Protein AF-A0A6F8YVZ9-F1 (afdb_monomer_lite)

pLDDT: mean 84.43, std 19.21, range [27.42, 98.81]

InterPro domains:
  IPR003610 Carbohydrate binding module family 5/12 [PF02839] (159-200)
  IPR003610 Carbohydrate binding module family 5/12 [SM00495] (157-203)
  IPR004302 Cellulose/chitin-binding protein, N-terminal [PF03067] (8-125)
  IPR014756 Immunoglobulin E-set [SSF81296] (1-128)
  IPR036573 Carbohydrate-binding module superfamily 5/12 [SSF51055] (160-202)
  IPR051024 GlcNAc and Chitin Interaction and Degradation [PTHR34823] (2-135)

Organism: NCBI:txid624315

Foldseek 3Di:
DLLVVPQDDQAQCVPPVQPLKEFPDDDAQSNPDPRRVVRRPVVRDDAAEDEQKDKDKDAHPDWAQFAWKWKDWRPDTQDIDGPVSHTDPRMDIDITGRRDAAWTWIWIWTHGDPDSMIHIHIHIHHYDDPDDDPPPDDDPDPPDDDPPPPDPQPPQEEADDAQAWDDAQRWHDDPNWIKGFHHTDHHHVQNGQVRRVVGIDTD

Structure (mmCIF, N/CA/C/O backbone):
data_AF-A0A6F8YVZ9-F1
#
_entry.id   AF-A0A6F8YVZ9-F1
#
loop_
_atom_site.group_PDB
_atom_site.id
_atom_site.type_symbol
_atom_site.label_atom_id
_atom_site.label_alt_id
_atom_site.label_comp_id
_atom_site.label_asym_id
_atom_site.label_entity_id
_atom_site.label_seq_id
_atom_site.pdbx_PDB_ins_code
_atom_site.Cartn_x
_atom_site.Cartn_y
_atom_site.Cartn_z
_atom_site.occupancy
_atom_site.B_iso_or_equiv
_atom_site.auth_seq_id
_atom_site.auth_comp_id
_atom_site.auth_asym_id
_atom_site.auth_atom_id
_atom_site.pdbx_PDB_model_num
ATOM 1 N N . MET A 1 1 ? -7.242 -5.885 -5.706 1.00 89.88 1 MET A N 1
ATOM 2 C CA . MET A 1 1 ? -7.835 -7.100 -6.322 1.00 89.88 1 MET A CA 1
ATOM 3 C C . MET A 1 1 ? -8.890 -7.763 -5.444 1.00 89.88 1 MET A C 1
ATOM 5 O O . MET A 1 1 ? -9.909 -8.177 -5.977 1.00 89.88 1 MET A O 1
ATOM 9 N N . CYS A 1 2 ? -8.681 -7.839 -4.127 1.00 92.75 2 CYS A N 1
ATOM 10 C CA . CYS A 1 2 ? -9.682 -8.353 -3.186 1.00 92.75 2 CYS A CA 1
ATOM 11 C C . CYS A 1 2 ? -11.021 -7.606 -3.266 1.00 92.75 2 CYS A C 1
ATOM 13 O O . CYS A 1 2 ? -12.055 -8.216 -3.499 1.00 92.75 2 CYS A O 1
ATOM 15 N N . ALA A 1 3 ? -10.989 -6.271 -3.190 1.00 92.00 3 ALA A N 1
ATOM 16 C CA . ALA A 1 3 ? -12.203 -5.451 -3.216 1.00 92.00 3 ALA A CA 1
ATOM 17 C C . ALA A 1 3 ? -12.997 -5.497 -4.530 1.00 92.00 3 ALA A C 1
ATOM 19 O O . ALA A 1 3 ? -14.178 -5.178 -4.553 1.00 92.00 3 ALA A O 1
ATOM 20 N N . THR A 1 4 ? -12.369 -5.914 -5.632 1.00 91.56 4 THR A N 1
ATOM 21 C CA . THR A 1 4 ? -13.041 -6.078 -6.930 1.00 91.56 4 THR A CA 1
ATOM 22 C C . THR A 1 4 ? -13.502 -7.518 -7.168 1.00 91.56 4 THR A C 1
ATOM 24 O O . THR A 1 4 ? -13.872 -7.852 -8.288 1.00 91.56 4 THR A O 1
ATOM 27 N N . GLY A 1 5 ? -13.381 -8.405 -6.174 1.00 89.75 5 GLY A N 1
ATOM 28 C CA . GLY A 1 5 ? -13.739 -9.822 -6.289 1.00 89.75 5 GLY A CA 1
ATOM 29 C C . GLY A 1 5 ? -12.815 -10.662 -7.179 1.00 89.75 5 GLY A C 1
ATOM 30 O O . GLY A 1 5 ? -13.073 -11.844 -7.374 1.00 89.75 5 GLY A O 1
ATOM 31 N N . ARG A 1 6 ? -11.715 -10.097 -7.703 1.00 91.38 6 ARG A N 1
ATOM 32 C CA . ARG A 1 6 ? -10.773 -10.835 -8.573 1.00 91.38 6 ARG A CA 1
ATOM 33 C C . ARG A 1 6 ? -9.969 -11.882 -7.797 1.00 91.38 6 ARG A C 1
ATOM 35 O O . ARG A 1 6 ? -9.539 -12.874 -8.372 1.00 91.38 6 ARG A O 1
ATOM 42 N N . VAL A 1 7 ? -9.758 -11.646 -6.504 1.00 92.31 7 VAL A N 1
ATOM 43 C CA . VAL A 1 7 ? -9.197 -12.621 -5.564 1.00 92.31 7 VAL A CA 1
ATOM 44 C C . VAL A 1 7 ? -10.205 -12.776 -4.435 1.00 92.31 7 VAL A C 1
ATOM 46 O O . VAL A 1 7 ? -10.548 -11.795 -3.779 1.00 92.31 7 VAL A O 1
ATOM 49 N N . ALA A 1 8 ? -10.703 -13.995 -4.241 1.00 91.50 8 ALA A N 1
ATOM 50 C CA . ALA A 1 8 ? -11.688 -14.303 -3.210 1.00 91.50 8 ALA A CA 1
ATOM 51 C C . ALA A 1 8 ? -11.028 -14.518 -1.841 1.00 91.50 8 ALA A C 1
ATOM 53 O O . ALA A 1 8 ? -9.806 -14.662 -1.745 1.00 91.50 8 ALA A O 1
ATOM 54 N N . ASN A 1 9 ? -11.850 -14.612 -0.789 1.00 90.12 9 ASN A N 1
ATOM 55 C CA . ASN A 1 9 ? -11.450 -15.009 0.567 1.00 90.12 9 ASN A CA 1
ATOM 56 C C . ASN A 1 9 ? -10.291 -14.169 1.139 1.00 90.12 9 ASN A C 1
ATOM 58 O O . ASN A 1 9 ? -9.388 -14.711 1.776 1.00 90.12 9 ASN A O 1
ATOM 62 N N . CYS A 1 10 ? -10.286 -12.859 0.881 1.00 88.19 10 CYS A N 1
ATOM 63 C CA . CYS A 1 10 ? -9.253 -11.954 1.395 1.00 88.19 10 CYS A CA 1
ATOM 64 C C . CYS A 1 10 ? -9.532 -11.455 2.820 1.00 88.19 10 CYS A C 1
ATOM 66 O O . CYS A 1 10 ? -8.741 -10.717 3.397 1.00 88.19 10 CYS A O 1
ATOM 68 N N . GLY A 1 11 ? -10.674 -11.816 3.389 1.00 90.25 11 GLY A N 1
ATOM 69 C CA . GLY A 1 11 ? -11.103 -11.307 4.677 1.00 90.25 11 GL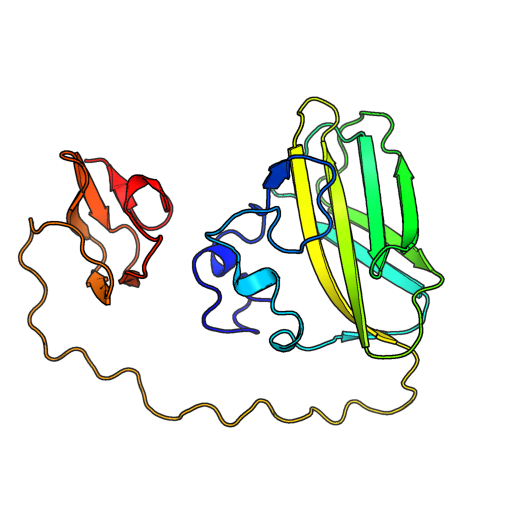Y A CA 1
ATOM 70 C C . GLY A 1 11 ? -11.384 -9.795 4.654 1.00 90.25 11 GLY A C 1
ATOM 71 O O . GLY A 1 11 ? -11.881 -9.305 3.640 1.00 90.25 11 GLY A O 1
ATOM 72 N N . PRO A 1 12 ? -11.102 -9.038 5.731 1.00 85.56 12 PRO A N 1
ATOM 73 C CA . PRO A 1 12 ? -11.605 -7.671 5.891 1.00 85.56 12 PRO A CA 1
ATOM 74 C C . PRO A 1 12 ? -11.082 -6.699 4.823 1.00 85.56 12 PRO A C 1
ATOM 76 O O . PRO A 1 12 ? -11.811 -5.804 4.402 1.00 85.56 12 PRO A O 1
ATOM 79 N N . ILE A 1 13 ? -9.882 -6.931 4.273 1.00 93.44 13 ILE A N 1
ATOM 80 C CA . ILE A 1 13 ? -9.291 -6.045 3.257 1.00 93.44 13 ILE A CA 1
ATOM 81 C C . ILE A 1 13 ? -10.099 -5.957 1.953 1.00 93.44 13 ILE A C 1
ATOM 83 O O . ILE A 1 13 ? -9.914 -5.038 1.155 1.00 93.44 13 ILE A O 1
ATOM 87 N N . GLN A 1 14 ? -11.013 -6.898 1.699 1.00 93.69 14 GLN A N 1
ATOM 88 C CA . GLN A 1 14 ? -11.903 -6.798 0.542 1.00 93.69 14 GLN A CA 1
ATOM 89 C C . GLN A 1 14 ? -12.924 -5.658 0.671 1.00 93.69 14 GLN A C 1
ATOM 91 O O . GLN A 1 14 ? -13.437 -5.196 -0.341 1.00 93.69 14 GLN A O 1
ATOM 96 N N . TYR A 1 15 ? -13.199 -5.176 1.883 1.00 90.31 15 TYR A N 1
ATOM 97 C CA . TYR A 1 15 ? -14.165 -4.100 2.120 1.00 90.31 15 TYR A CA 1
ATOM 98 C C . TYR A 1 15 ? -13.504 -2.732 2.284 1.00 90.31 15 TYR A C 1
ATOM 100 O O . TYR A 1 15 ? -14.124 -1.709 2.007 1.00 90.31 15 TYR A O 1
ATOM 108 N N . GLU A 1 16 ? -12.242 -2.711 2.706 1.00 91.88 16 GLU A N 1
ATOM 109 C CA . GLU A 1 16 ? -11.517 -1.486 3.035 1.00 91.88 16 GLU A CA 1
ATOM 110 C C . GLU A 1 16 ? -10.095 -1.467 2.453 1.00 91.88 16 GLU A C 1
ATOM 112 O O . GLU A 1 16 ? -9.110 -1.326 3.177 1.00 91.88 16 GLU A O 1
ATOM 117 N N . PRO A 1 17 ? -9.945 -1.593 1.120 1.00 95.12 17 PRO A N 1
ATOM 118 C CA . PRO A 1 17 ? -8.631 -1.651 0.478 1.00 95.12 17 PRO A CA 1
ATOM 119 C C . PRO A 1 17 ? -7.750 -0.420 0.754 1.00 95.12 17 PRO A C 1
ATOM 121 O O . PRO A 1 17 ? -6.537 -0.494 0.578 1.00 95.12 17 PRO A O 1
ATOM 124 N N . GLN A 1 18 ? -8.344 0.700 1.173 1.00 93.94 18 GLN A N 1
ATOM 125 C CA . GLN A 1 18 ? -7.651 1.928 1.560 1.00 93.94 18 GLN A CA 1
ATOM 126 C C . GLN A 1 18 ? -6.976 1.879 2.944 1.00 93.94 18 GLN A C 1
ATOM 128 O O . GLN A 1 18 ? -6.229 2.797 3.261 1.00 93.94 18 GLN A O 1
ATOM 133 N N . SER A 1 19 ? -7.232 0.860 3.770 1.00 95.88 19 SER A N 1
ATOM 134 C CA . SER A 1 19 ? -6.908 0.878 5.209 1.00 95.88 19 SER A CA 1
ATOM 135 C C . SER A 1 19 ? -5.614 0.149 5.595 1.00 95.88 19 SER A C 1
ATOM 137 O O . SER A 1 19 ? -5.411 -0.144 6.771 1.00 95.88 19 SER A O 1
ATOM 139 N N . VAL A 1 20 ? -4.731 -0.187 4.649 1.00 97.81 20 VAL A N 1
ATOM 140 C CA . VAL A 1 20 ? -3.469 -0.902 4.945 1.00 97.81 20 VAL A CA 1
ATOM 141 C C . VAL A 1 20 ? -2.420 0.061 5.517 1.00 97.81 20 VAL A C 1
ATOM 143 O O . VAL A 1 20 ? -1.405 0.354 4.885 1.00 97.81 20 VAL A O 1
ATOM 146 N N . GLU A 1 21 ? -2.700 0.590 6.705 1.00 97.88 21 GLU A N 1
ATOM 147 C CA . GLU A 1 21 ? -1.897 1.585 7.413 1.00 97.88 21 GLU A CA 1
ATOM 148 C C . GLU A 1 21 ? -1.111 0.942 8.563 1.00 97.88 21 GLU A C 1
ATOM 150 O O . GLU A 1 21 ? -1.671 0.264 9.421 1.00 97.88 21 GLU A O 1
ATOM 155 N N . GLY A 1 22 ? 0.198 1.176 8.622 1.00 95.81 22 GLY A N 1
ATOM 156 C CA . GLY A 1 22 ? 1.048 0.657 9.694 1.00 95.81 22 GLY A CA 1
ATOM 157 C C . GLY A 1 22 ? 2.237 1.568 9.984 1.00 95.81 22 GLY A C 1
ATOM 158 O O . GLY A 1 22 ? 2.469 2.528 9.244 1.00 95.81 22 GLY A O 1
ATOM 159 N N . PRO A 1 23 ? 3.020 1.291 11.043 1.00 96.56 23 PRO A N 1
ATOM 160 C CA . PRO A 1 23 ? 4.227 2.058 11.339 1.00 96.56 23 PRO A CA 1
ATOM 161 C C . PRO A 1 23 ? 5.163 2.116 10.131 1.00 96.56 23 PRO A C 1
ATOM 163 O O . PRO A 1 23 ? 5.292 1.120 9.411 1.00 96.56 23 PRO A O 1
ATOM 166 N N . LYS A 1 24 ? 5.816 3.261 9.910 1.00 97.75 24 LYS A N 1
ATOM 167 C CA . LYS A 1 24 ? 6.841 3.449 8.868 1.00 97.75 24 LYS A CA 1
ATOM 168 C C . LYS A 1 24 ? 7.989 2.444 8.995 1.00 97.75 24 LYS A C 1
ATOM 170 O O . LYS A 1 24 ? 8.302 1.958 10.077 1.00 97.75 24 LYS A O 1
ATOM 175 N N . GLY A 1 25 ? 8.666 2.199 7.874 1.00 93.00 25 GLY A N 1
ATOM 176 C CA . GLY A 1 25 ? 9.878 1.373 7.820 1.00 93.00 25 GLY A CA 1
ATOM 177 C C . GLY A 1 25 ? 9.628 -0.109 7.549 1.00 93.00 25 GLY A C 1
ATOM 178 O O . GLY A 1 25 ? 10.585 -0.870 7.425 1.00 93.00 25 GLY A O 1
ATOM 179 N N . GLN A 1 26 ? 8.374 -0.532 7.391 1.00 95.50 26 GLN A N 1
ATOM 180 C CA . GLN A 1 26 ? 8.080 -1.917 7.039 1.00 95.50 26 GLN A CA 1
ATOM 181 C C . GLN A 1 26 ? 8.395 -2.217 5.567 1.00 95.50 26 GLN A C 1
ATOM 183 O O . GLN A 1 26 ? 8.496 -1.327 4.716 1.00 95.50 26 GLN A O 1
ATOM 188 N N . ARG A 1 27 ? 8.580 -3.507 5.276 1.00 96.00 27 ARG A N 1
ATOM 189 C CA . ARG A 1 27 ? 8.825 -4.058 3.931 1.00 96.00 27 ARG A CA 1
ATOM 190 C C . ARG A 1 27 ? 7.925 -5.266 3.642 1.00 96.00 27 ARG A C 1
ATOM 192 O O . ARG A 1 27 ? 8.305 -6.167 2.905 1.00 96.00 27 ARG A O 1
ATOM 199 N N . ASN A 1 28 ? 6.743 -5.290 4.257 1.00 95.88 28 ASN A N 1
ATOM 200 C CA . ASN A 1 28 ? 5.707 -6.303 4.065 1.00 95.88 28 ASN A CA 1
ATOM 201 C C . ASN A 1 28 ? 4.460 -5.676 3.411 1.00 95.88 28 ASN A C 1
ATOM 203 O O . ASN A 1 28 ? 4.302 -4.456 3.390 1.00 95.88 28 ASN A O 1
ATOM 207 N N . CYS A 1 29 ? 3.588 -6.513 2.851 1.00 97.88 29 CYS A N 1
ATOM 208 C CA . CYS A 1 29 ? 2.405 -6.072 2.112 1.00 97.88 29 CYS A CA 1
ATOM 209 C C . CYS A 1 29 ? 1.212 -5.759 3.021 1.00 97.88 29 CYS A C 1
ATOM 211 O O . CYS A 1 29 ? 0.298 -5.053 2.609 1.00 97.88 29 CYS A O 1
ATOM 213 N N . ASN A 1 30 ? 1.199 -6.300 4.241 1.00 97.50 30 ASN A N 1
ATOM 214 C CA . ASN A 1 30 ? 0.105 -6.134 5.195 1.00 97.50 30 ASN A CA 1
ATOM 215 C C . ASN A 1 30 ? 0.312 -4.998 6.205 1.00 97.50 30 ASN A C 1
ATOM 217 O O . ASN A 1 30 ? -0.489 -4.883 7.127 1.00 97.50 30 ASN A O 1
ATOM 221 N N . ALA A 1 31 ? 1.388 -4.216 6.095 1.00 97.38 31 ALA A N 1
ATOM 222 C CA . ALA A 1 31 ? 1.741 -3.172 7.059 1.00 97.38 31 ALA A CA 1
ATOM 223 C C . ALA A 1 31 ? 1.857 -3.667 8.517 1.00 97.38 31 ALA A C 1
ATOM 225 O O . ALA A 1 31 ? 1.634 -2.905 9.459 1.00 97.38 31 ALA A O 1
ATOM 226 N N . GLY A 1 32 ? 2.171 -4.950 8.729 1.00 92.94 32 GLY A N 1
ATOM 227 C CA . GLY A 1 32 ? 2.234 -5.549 10.068 1.00 92.94 32 GLY A CA 1
ATOM 228 C C . GLY A 1 32 ? 0.866 -5.784 10.720 1.00 92.94 32 GLY A C 1
ATOM 229 O O . GLY A 1 32 ? 0.799 -6.194 11.876 1.00 92.94 32 GLY A O 1
ATOM 230 N N . LEU A 1 33 ? -0.227 -5.572 9.984 1.00 90.88 33 LEU A N 1
ATOM 231 C CA . LEU A 1 33 ? -1.589 -5.785 10.453 1.00 90.88 33 LEU A CA 1
ATOM 232 C C . LEU A 1 33 ? -1.985 -7.256 10.291 1.00 90.88 33 LEU A C 1
ATOM 234 O O . LEU A 1 33 ? -2.087 -7.776 9.173 1.00 90.88 33 LEU A O 1
ATOM 238 N N . ALA A 1 34 ? -2.216 -7.943 11.410 1.00 90.06 34 ALA A N 1
ATOM 239 C CA . ALA A 1 34 ? -2.585 -9.359 11.418 1.00 90.06 34 ALA A CA 1
ATOM 240 C C . ALA A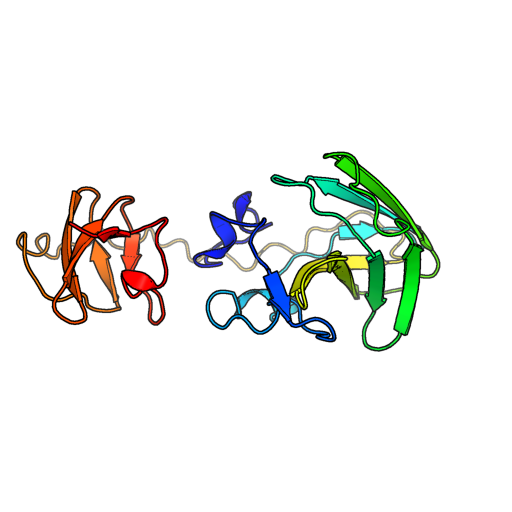 1 34 ? -3.902 -9.618 10.665 1.00 90.06 34 ALA A C 1
ATOM 242 O O . ALA A 1 34 ? -4.012 -10.598 9.928 1.00 90.06 34 ALA A O 1
ATOM 243 N N . GLN A 1 35 ? -4.863 -8.694 10.755 1.00 86.38 35 GLN A N 1
ATOM 244 C CA . GLN A 1 35 ? -6.143 -8.779 10.048 1.00 86.38 35 GLN A CA 1
ATOM 245 C C . GLN A 1 35 ? -6.004 -8.738 8.515 1.00 86.38 35 GLN A C 1
ATOM 247 O O . GLN A 1 35 ? -6.913 -9.169 7.806 1.00 86.38 35 GLN A O 1
ATOM 252 N N . PHE A 1 36 ? -4.866 -8.267 7.992 1.00 95.50 36 PHE A N 1
ATOM 253 C CA . PHE A 1 36 ? -4.565 -8.218 6.558 1.00 95.50 36 PHE A CA 1
ATOM 254 C C . PHE A 1 36 ? -3.427 -9.166 6.156 1.00 95.50 36 PHE A C 1
ATOM 256 O O . PHE A 1 36 ? -2.863 -9.021 5.072 1.00 95.50 36 PHE A O 1
ATOM 263 N N . ALA A 1 37 ? -3.091 -10.160 6.988 1.00 94.25 37 ALA A N 1
ATOM 264 C CA . ALA A 1 37 ? -1.967 -11.076 6.755 1.00 94.25 37 ALA A CA 1
ATOM 265 C C . ALA A 1 37 ? -1.999 -11.776 5.382 1.00 94.25 37 ALA A C 1
ATOM 267 O O . ALA A 1 37 ? -0.942 -12.053 4.818 1.00 94.25 37 ALA A O 1
ATOM 268 N N . VAL A 1 38 ? -3.190 -11.994 4.807 1.00 94.81 38 VAL A N 1
ATOM 269 C CA . VAL A 1 38 ? -3.362 -12.564 3.457 1.00 94.81 38 VAL A CA 1
ATOM 270 C C . VAL A 1 38 ? -2.613 -11.782 2.371 1.00 94.81 38 VAL A C 1
ATOM 272 O O . VAL A 1 38 ? -2.231 -12.365 1.364 1.00 94.81 38 VAL A O 1
ATOM 275 N N . LEU A 1 39 ? -2.376 -10.479 2.564 1.00 96.69 39 LEU A N 1
ATOM 276 C CA . LEU A 1 39 ? -1.664 -9.642 1.595 1.00 96.69 39 LEU A CA 1
ATOM 277 C C . LEU A 1 39 ? -0.188 -10.029 1.442 1.00 96.69 39 LEU A C 1
ATOM 279 O O . LEU A 1 39 ? 0.411 -9.694 0.426 1.00 96.69 39 LEU A O 1
ATOM 283 N N . ASN A 1 40 ? 0.401 -10.729 2.417 1.00 95.81 40 ASN A N 1
ATOM 284 C CA . ASN A 1 40 ? 1.790 -11.191 2.336 1.00 95.81 40 ASN A CA 1
ATOM 285 C C . ASN A 1 40 ? 1.959 -12.457 1.479 1.00 95.81 40 ASN A C 1
ATOM 287 O O . ASN A 1 40 ? 3.085 -12.804 1.130 1.00 95.81 40 ASN A O 1
ATOM 291 N N . ASP A 1 41 ? 0.870 -13.144 1.127 1.00 92.62 41 ASP A N 1
ATOM 292 C CA . ASP A 1 41 ? 0.901 -14.314 0.248 1.00 92.62 41 ASP A CA 1
ATOM 293 C C . ASP A 1 41 ? 0.847 -13.880 -1.225 1.00 92.62 41 ASP A C 1
ATOM 295 O O . ASP A 1 41 ? -0.192 -13.960 -1.883 1.00 92.62 41 ASP A O 1
ATOM 299 N N . SER A 1 42 ? 1.972 -13.394 -1.760 1.00 87.62 42 SER A N 1
ATOM 300 C CA . SER A 1 42 ? 2.048 -12.922 -3.153 1.00 87.62 42 SER A CA 1
ATOM 301 C C . SER A 1 42 ? 1.731 -14.020 -4.176 1.00 87.62 42 SER A C 1
ATOM 303 O O . SER A 1 42 ? 1.268 -13.734 -5.281 1.00 87.62 42 SER A O 1
ATOM 305 N N . ALA A 1 43 ? 1.906 -15.304 -3.837 1.00 88.25 43 ALA A N 1
ATOM 306 C CA . ALA A 1 43 ? 1.577 -16.415 -4.731 1.00 88.25 43 ALA A CA 1
ATOM 307 C C . ALA A 1 43 ? 0.077 -16.496 -5.053 1.00 88.25 43 ALA A C 1
ATOM 309 O O . ALA A 1 43 ? -0.288 -16.934 -6.145 1.00 88.25 43 ALA A O 1
ATOM 310 N N . ARG A 1 44 ? -0.774 -15.998 -4.155 1.00 90.94 44 ARG A N 1
ATOM 311 C CA . ARG A 1 44 ? -2.229 -15.950 -4.322 1.00 90.94 44 ARG A CA 1
ATOM 312 C C . ARG A 1 44 ? -2.710 -14.918 -5.342 1.00 90.94 44 ARG A C 1
ATOM 314 O O . ARG A 1 44 ? -3.821 -15.038 -5.862 1.00 90.94 44 ARG A O 1
ATOM 321 N N . PHE A 1 45 ? -1.918 -13.884 -5.607 1.00 93.75 45 PHE A N 1
ATOM 322 C CA . PHE A 1 45 ? -2.344 -12.758 -6.428 1.00 93.75 45 PHE A CA 1
ATOM 323 C C . PHE A 1 45 ? -1.874 -12.922 -7.882 1.00 93.75 45 PHE A C 1
ATOM 325 O O . PHE A 1 45 ? -0.692 -13.189 -8.138 1.00 93.75 45 PHE A O 1
ATOM 332 N N . PRO A 1 46 ? -2.776 -12.765 -8.870 1.00 93.31 46 PRO A N 1
ATOM 333 C CA . PRO A 1 46 ? -2.394 -12.850 -10.269 1.00 93.31 46 PRO A CA 1
ATOM 334 C C . PRO A 1 46 ? -1.498 -11.667 -10.645 1.00 93.31 46 PRO A C 1
ATOM 336 O O . PRO A 1 46 ? -1.827 -10.513 -10.373 1.00 93.31 46 PRO A O 1
ATOM 339 N N . ALA A 1 47 ? -0.389 -11.962 -11.318 1.00 94.69 47 ALA A N 1
ATOM 340 C CA . ALA A 1 47 ? 0.521 -10.938 -11.807 1.00 94.69 47 ALA A CA 1
ATOM 341 C C . ALA A 1 47 ? -0.051 -10.231 -13.047 1.00 94.69 47 ALA A C 1
ATOM 343 O O . ALA A 1 47 ? -0.684 -10.854 -13.902 1.00 94.69 47 ALA A O 1
ATOM 344 N N . THR A 1 48 ? 0.185 -8.926 -13.155 1.00 94.25 48 THR A N 1
ATOM 345 C CA . THR A 1 48 ? -0.179 -8.129 -14.336 1.00 94.25 48 THR A CA 1
ATOM 346 C C . THR A 1 48 ? 1.016 -8.031 -15.280 1.00 94.25 48 THR A C 1
ATOM 348 O O . THR A 1 48 ? 2.100 -7.639 -14.856 1.00 94.25 48 THR A O 1
ATOM 351 N N . SER A 1 49 ? 0.846 -8.380 -16.556 1.00 95.06 49 SER A N 1
ATOM 352 C CA . SER A 1 49 ? 1.927 -8.267 -17.544 1.00 95.06 49 SER A CA 1
ATOM 353 C C . SER A 1 49 ? 2.332 -6.812 -17.770 1.00 95.06 49 SER A C 1
ATOM 355 O O . SER A 1 49 ? 1.471 -5.946 -17.936 1.00 95.06 49 SER A O 1
ATOM 357 N N . SER A 1 50 ? 3.636 -6.541 -17.805 1.00 94.19 50 SER A N 1
ATOM 358 C CA . SER A 1 50 ? 4.158 -5.189 -18.013 1.00 94.19 50 SER A CA 1
ATOM 359 C C . SER A 1 50 ? 5.547 -5.161 -18.662 1.00 94.19 50 SER A C 1
ATOM 361 O O . SER A 1 50 ? 6.252 -6.168 -18.759 1.00 94.19 50 SER A O 1
ATOM 363 N N . GLY A 1 51 ? 5.960 -3.964 -19.086 1.00 92.75 51 GLY A N 1
ATOM 364 C CA . GLY A 1 51 ? 7.364 -3.651 -19.349 1.00 92.75 51 GLY A CA 1
ATOM 365 C C . GLY A 1 51 ? 8.137 -3.358 -18.058 1.00 92.75 51 GLY A C 1
ATOM 366 O O . GLY A 1 51 ? 7.586 -3.427 -16.957 1.00 92.75 51 GLY A O 1
ATOM 367 N N . SER A 1 52 ? 9.416 -3.001 -18.200 1.00 94.69 52 SER A N 1
ATOM 368 C CA . SER A 1 52 ? 10.285 -2.578 -17.086 1.00 94.69 52 SER A CA 1
ATOM 369 C C . SER A 1 52 ? 9.992 -1.158 -16.579 1.00 94.69 52 SER A C 1
ATOM 371 O O . SER A 1 52 ? 10.551 -0.744 -15.562 1.00 94.69 52 SER A O 1
ATOM 373 N N . THR A 1 53 ? 9.110 -0.431 -17.269 1.00 97.19 53 THR A N 1
ATOM 374 C CA . THR A 1 53 ? 8.567 0.869 -16.872 1.00 97.19 53 THR A CA 1
ATOM 375 C C . THR A 1 53 ? 7.055 0.765 -16.726 1.00 97.19 53 THR A C 1
ATOM 377 O O . THR A 1 53 ? 6.373 0.302 -17.642 1.00 97.19 53 THR A O 1
ATOM 380 N N . VAL A 1 54 ? 6.533 1.187 -15.574 1.00 97.56 54 VAL A N 1
ATOM 381 C CA . VAL A 1 54 ? 5.112 1.092 -15.216 1.00 97.56 54 VAL A CA 1
ATOM 382 C C . VAL A 1 54 ? 4.646 2.392 -14.573 1.00 97.56 54 VAL A C 1
ATOM 384 O O . VAL A 1 54 ? 5.338 2.963 -13.729 1.00 97.56 54 VAL A O 1
ATOM 387 N N . THR A 1 55 ? 3.451 2.844 -14.948 1.00 98.06 55 THR A N 1
ATOM 388 C CA . THR A 1 55 ? 2.751 3.937 -14.267 1.00 98.06 55 THR A CA 1
ATOM 389 C C . THR A 1 55 ? 1.831 3.369 -13.191 1.00 98.06 55 THR A C 1
ATOM 391 O O . THR A 1 55 ? 0.866 2.666 -13.488 1.00 98.06 55 THR A O 1
ATOM 394 N N . PHE A 1 56 ? 2.123 3.694 -11.935 1.00 98.06 56 PHE A N 1
ATOM 395 C CA . PHE A 1 56 ? 1.306 3.355 -10.775 1.00 98.06 56 PHE A CA 1
ATOM 396 C C . PHE A 1 56 ? 0.313 4.480 -10.506 1.00 98.06 56 PHE A C 1
ATOM 398 O O . PHE A 1 56 ? 0.717 5.633 -10.364 1.00 98.06 56 PHE A O 1
ATOM 405 N N . ASN A 1 57 ? -0.974 4.141 -10.426 1.00 96.75 57 ASN A N 1
ATOM 406 C CA . ASN A 1 57 ? -2.056 5.093 -10.192 1.00 96.75 57 ASN A CA 1
ATOM 407 C C . ASN A 1 57 ? -2.627 4.899 -8.788 1.00 96.75 57 ASN A C 1
ATOM 409 O O . ASN A 1 57 ? -3.121 3.819 -8.460 1.00 96.75 57 ASN A O 1
ATOM 413 N N . TRP A 1 58 ? -2.591 5.958 -7.988 1.00 96.81 58 TRP A N 1
ATOM 414 C CA . TRP A 1 58 ? -3.188 6.002 -6.660 1.00 96.81 58 TRP A CA 1
ATOM 415 C C . TRP A 1 58 ? -4.565 6.653 -6.709 1.00 96.81 58 TRP A C 1
ATOM 417 O O . TRP A 1 58 ? -4.771 7.659 -7.391 1.00 96.81 58 TRP A O 1
ATOM 427 N N . ARG A 1 59 ? -5.493 6.101 -5.924 1.00 94.81 59 ARG A N 1
ATOM 428 C CA . ARG A 1 59 ? -6.781 6.717 -5.601 1.00 94.81 59 ARG A CA 1
ATOM 429 C C . ARG A 1 59 ? -6.911 6.778 -4.088 1.00 94.81 59 ARG A C 1
ATOM 431 O O . ARG A 1 59 ? -7.005 5.741 -3.438 1.00 94.81 59 ARG A O 1
ATOM 438 N N . LEU A 1 60 ? -6.913 7.988 -3.554 1.00 92.50 60 LEU A N 1
ATOM 439 C CA . LEU A 1 60 ? -6.995 8.253 -2.126 1.00 92.50 60 LEU A CA 1
ATOM 440 C C . LEU A 1 60 ? -8.459 8.487 -1.743 1.00 92.50 60 LEU A C 1
ATOM 442 O O . LEU A 1 60 ? -9.210 9.111 -2.491 1.00 92.50 60 LEU A O 1
ATOM 446 N N . THR A 1 61 ? -8.877 7.980 -0.587 1.00 89.00 61 THR A N 1
ATOM 447 C CA . THR A 1 61 ? -10.188 8.294 0.014 1.00 89.00 61 THR A CA 1
ATOM 448 C C . THR A 1 61 ? -10.096 9.463 0.991 1.00 89.00 61 THR A C 1
ATOM 450 O O . THR A 1 61 ? -11.084 10.157 1.207 1.00 89.00 61 THR A O 1
ATOM 453 N N . VAL A 1 62 ? -8.899 9.696 1.532 1.00 85.75 62 VAL A N 1
ATOM 454 C CA . VAL A 1 62 ? -8.495 10.855 2.332 1.00 85.75 62 VAL A CA 1
ATOM 455 C C . VAL A 1 62 ? -7.065 11.197 1.916 1.00 85.75 62 VAL A C 1
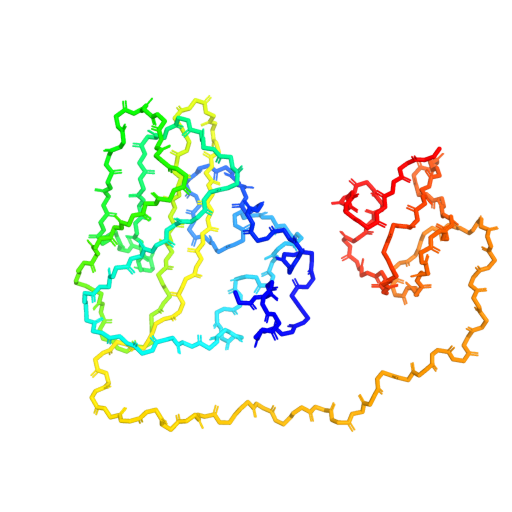ATOM 457 O O . VAL A 1 62 ? -6.246 10.296 1.763 1.00 85.75 62 VAL A O 1
ATOM 460 N N . ASN A 1 63 ? -6.754 12.472 1.692 1.00 86.62 63 ASN A N 1
ATOM 461 C CA . ASN A 1 63 ? -5.420 12.923 1.302 1.00 86.62 63 ASN A CA 1
ATOM 462 C C . ASN A 1 63 ? -4.682 13.544 2.499 1.00 86.62 63 ASN A C 1
ATOM 464 O O . ASN A 1 63 ? -4.974 14.654 2.932 1.00 86.62 63 ASN A O 1
ATOM 468 N N . HIS A 1 64 ? -3.691 12.837 3.032 1.00 92.50 64 HIS A N 1
ATOM 469 C CA . HIS A 1 64 ? -2.848 13.324 4.127 1.00 92.50 64 HIS A CA 1
ATOM 470 C C . HIS A 1 64 ? -1.626 14.089 3.607 1.00 92.50 64 HIS A C 1
ATOM 472 O O . HIS A 1 64 ? -1.148 13.833 2.496 1.00 92.50 64 HIS A O 1
ATOM 478 N N . ARG A 1 65 ? -1.071 15.005 4.414 1.00 96.62 65 ARG A N 1
ATOM 479 C CA . ARG A 1 65 ? 0.244 15.593 4.114 1.00 96.62 65 ARG A CA 1
ATOM 480 C C . ARG A 1 65 ? 1.248 14.462 3.965 1.00 96.62 65 ARG A C 1
ATOM 482 O O . ARG A 1 65 ? 1.288 13.554 4.787 1.00 96.62 65 ARG A O 1
ATOM 489 N N . THR A 1 66 ? 2.032 14.491 2.901 1.00 98.62 66 THR A N 1
ATOM 490 C CA . THR A 1 66 ? 2.850 13.344 2.502 1.00 98.62 66 THR A CA 1
ATOM 491 C C . THR A 1 66 ? 4.316 13.728 2.487 1.00 98.62 66 THR A C 1
ATOM 493 O O . THR A 1 66 ? 4.658 14.793 1.977 1.00 98.62 66 THR A O 1
ATOM 496 N N . SER A 1 67 ? 5.188 12.886 3.040 1.00 98.00 67 SER A N 1
ATOM 497 C CA . SER A 1 67 ? 6.630 13.086 2.906 1.00 98.00 67 SER A CA 1
ATOM 498 C C . SER A 1 67 ? 7.107 12.500 1.582 1.00 98.00 67 SER A C 1
ATOM 500 O O . SER A 1 67 ? 7.483 13.239 0.674 1.00 98.00 67 SER A O 1
ATOM 502 N N . THR A 1 68 ? 7.032 11.178 1.438 1.00 98.56 68 THR A N 1
ATOM 503 C CA . THR A 1 68 ? 7.513 10.462 0.255 1.00 98.56 68 THR A CA 1
ATOM 504 C C . THR A 1 68 ? 6.571 9.353 -0.191 1.00 98.56 68 THR A C 1
ATOM 506 O O . THR A 1 68 ? 5.843 8.760 0.606 1.00 98.56 68 THR A O 1
ATOM 509 N N . TRP A 1 69 ? 6.649 9.039 -1.480 1.00 98.81 69 TRP A N 1
ATOM 510 C CA . TRP A 1 69 ? 6.120 7.817 -2.073 1.00 98.81 69 TRP A CA 1
ATOM 511 C C . TRP A 1 69 ? 7.291 6.966 -2.534 1.00 98.81 69 TRP A C 1
ATOM 513 O O . TRP A 1 69 ? 8.082 7.425 -3.356 1.00 98.81 69 TRP A O 1
ATOM 523 N N . GLU A 1 70 ? 7.411 5.745 -2.035 1.00 98.81 70 GLU A N 1
ATOM 524 C CA . GLU A 1 70 ? 8.517 4.853 -2.377 1.00 98.81 70 GLU A CA 1
ATOM 525 C C . GLU A 1 70 ? 8.024 3.599 -3.086 1.00 98.81 70 GLU A C 1
ATOM 527 O O . GLU A 1 70 ? 6.967 3.065 -2.759 1.00 98.81 70 GLU A O 1
ATOM 532 N N . TYR A 1 71 ? 8.821 3.104 -4.029 1.00 98.81 71 TYR A N 1
ATOM 533 C CA . TYR A 1 71 ? 8.549 1.877 -4.770 1.00 98.81 71 TYR A CA 1
ATOM 534 C C . TYR A 1 71 ? 9.731 0.929 -4.641 1.00 98.81 71 TYR A C 1
ATOM 536 O O . TYR A 1 71 ? 10.852 1.274 -5.020 1.00 98.81 71 TYR A O 1
ATOM 544 N N . TRP A 1 72 ? 9.474 -0.268 -4.127 1.00 98.62 72 TRP A N 1
ATOM 545 C CA . TRP A 1 72 ? 10.486 -1.266 -3.801 1.00 98.62 72 TRP A CA 1
ATOM 546 C C . TRP A 1 72 ? 10.231 -2.580 -4.529 1.00 98.62 72 TRP A C 1
ATOM 548 O O . TRP A 1 72 ? 9.086 -2.970 -4.738 1.00 98.62 72 TRP A O 1
ATOM 558 N N . VAL A 1 73 ? 11.307 -3.296 -4.849 1.00 96.75 73 VAL A N 1
ATOM 559 C CA . VAL A 1 73 ? 11.277 -4.723 -5.199 1.00 96.75 73 VAL A CA 1
ATOM 560 C C . VAL A 1 73 ? 12.266 -5.432 -4.285 1.00 96.75 73 VAL A C 1
ATOM 562 O O . VAL A 1 73 ? 13.469 -5.161 -4.330 1.00 96.75 73 VAL A O 1
ATOM 565 N N . GLY A 1 74 ? 11.760 -6.308 -3.414 1.00 91.44 74 GLY A N 1
ATOM 566 C CA . GLY A 1 74 ? 12.557 -6.872 -2.324 1.00 91.44 74 GLY A CA 1
ATOM 567 C C . GLY A 1 74 ? 13.192 -5.762 -1.475 1.00 91.44 74 GLY A C 1
ATOM 568 O O . GLY A 1 74 ? 12.502 -4.880 -0.969 1.00 91.44 74 GLY A O 1
ATOM 569 N N . SER A 1 75 ? 14.520 -5.777 -1.355 1.00 91.81 75 SER A N 1
ATOM 570 C CA . SER A 1 75 ? 15.300 -4.756 -0.640 1.00 91.81 75 SER A CA 1
ATOM 571 C C . SER A 1 75 ? 15.761 -3.583 -1.512 1.00 91.81 75 SER A C 1
ATOM 573 O O . SER A 1 75 ? 16.431 -2.682 -1.010 1.00 91.81 75 SER A O 1
ATOM 575 N N . ARG A 1 76 ? 15.437 -3.565 -2.810 1.00 94.88 76 ARG A N 1
ATOM 576 C CA . ARG A 1 76 ? 15.880 -2.516 -3.734 1.00 94.88 76 ARG A CA 1
ATOM 577 C C . ARG A 1 76 ? 14.831 -1.415 -3.853 1.00 94.88 76 ARG A C 1
ATOM 579 O O . ARG A 1 76 ? 13.724 -1.672 -4.323 1.00 94.88 76 ARG A O 1
ATOM 586 N N . LEU A 1 77 ? 15.215 -0.183 -3.523 1.00 96.56 77 LEU A N 1
ATOM 587 C CA . LEU A 1 77 ? 14.450 1.014 -3.874 1.00 96.56 77 LEU A CA 1
ATOM 588 C C . LEU A 1 77 ? 14.570 1.255 -5.382 1.00 96.56 77 LEU A C 1
ATOM 590 O O . LEU A 1 77 ? 15.676 1.388 -5.907 1.00 96.56 77 LEU A O 1
ATOM 594 N N . LEU A 1 78 ? 13.438 1.298 -6.077 1.00 97.12 78 LEU A N 1
ATOM 595 C CA . LEU A 1 78 ? 13.373 1.635 -7.498 1.00 97.12 78 LEU A CA 1
ATOM 596 C C . LEU A 1 78 ? 13.187 3.137 -7.711 1.00 97.12 78 LEU A C 1
ATOM 598 O O . LEU A 1 78 ? 13.844 3.717 -8.570 1.00 97.12 78 LEU A O 1
ATOM 602 N N . ALA A 1 79 ? 12.297 3.761 -6.938 1.00 97.44 79 ALA A N 1
ATOM 603 C CA . ALA A 1 79 ? 12.008 5.187 -7.036 1.00 97.44 79 ALA A CA 1
ATOM 604 C C . ALA A 1 79 ? 11.472 5.744 -5.714 1.00 97.44 79 ALA A C 1
ATOM 606 O O . ALA A 1 79 ? 10.755 5.049 -4.993 1.00 97.44 79 ALA A O 1
ATOM 607 N N . SER A 1 80 ? 11.781 7.013 -5.443 1.00 98.25 80 SER A N 1
ATOM 608 C CA . SER A 1 80 ? 11.197 7.800 -4.357 1.00 98.25 80 SER A CA 1
ATOM 609 C C . SER A 1 80 ? 10.756 9.161 -4.893 1.00 98.25 80 SER A C 1
ATOM 611 O O . SER A 1 80 ? 11.523 9.833 -5.583 1.00 98.25 80 SER A O 1
ATOM 613 N N . PHE A 1 81 ? 9.519 9.554 -4.597 1.00 98.38 81 PHE A N 1
ATOM 614 C CA . PHE A 1 81 ? 8.930 10.830 -4.998 1.00 98.38 81 PHE A CA 1
ATOM 615 C C . PHE A 1 81 ? 8.666 11.662 -3.747 1.00 98.38 81 PHE A C 1
ATOM 617 O O . PHE A 1 81 ? 7.898 11.245 -2.881 1.00 98.38 81 PHE A O 1
ATOM 624 N N . ASN A 1 82 ? 9.299 12.829 -3.638 1.00 97.75 82 ASN A N 1
ATOM 625 C CA . ASN A 1 82 ? 9.117 13.735 -2.506 1.00 97.75 82 ASN A CA 1
ATOM 626 C C . ASN A 1 82 ? 7.902 14.648 -2.742 1.00 97.75 82 ASN A C 1
ATOM 628 O O . ASN A 1 82 ? 7.867 15.380 -3.730 1.00 97.75 82 ASN A O 1
ATOM 632 N N . GLN A 1 83 ? 6.927 14.629 -1.828 1.00 96.75 83 GLN A N 1
ATOM 633 C CA . GLN A 1 83 ? 5.738 15.494 -1.872 1.00 96.75 83 GLN A CA 1
ATOM 634 C C . GLN A 1 83 ? 5.938 16.793 -1.062 1.00 96.75 83 GLN A C 1
ATOM 636 O O . GLN A 1 83 ? 5.016 17.590 -0.902 1.00 96.75 83 GLN A O 1
ATOM 641 N N . ASN A 1 84 ? 7.143 17.031 -0.538 1.00 96.19 84 ASN A N 1
ATOM 642 C CA . ASN A 1 84 ? 7.541 18.225 0.210 1.00 96.19 84 ASN A CA 1
ATOM 643 C C . ASN A 1 84 ? 6.633 18.526 1.416 1.00 96.19 84 ASN A C 1
ATOM 645 O O . ASN A 1 84 ? 6.364 19.689 1.727 1.00 96.19 84 ASN A O 1
ATOM 649 N N . ASN A 1 85 ? 6.134 17.480 2.086 1.00 96.88 85 ASN A N 1
ATOM 650 C CA . ASN A 1 85 ? 5.181 17.577 3.198 1.00 96.88 85 ASN A CA 1
ATOM 651 C C . ASN A 1 85 ? 3.880 18.319 2.839 1.00 96.88 85 ASN A C 1
ATOM 653 O O . ASN A 1 85 ? 3.206 18.852 3.729 1.00 96.88 85 ASN A O 1
ATOM 657 N N . GLN A 1 86 ? 3.529 18.357 1.549 1.00 95.88 86 GLN A N 1
ATOM 658 C CA . GLN A 1 86 ? 2.282 18.921 1.042 1.00 95.88 86 GLN A CA 1
ATOM 659 C C . GLN A 1 86 ? 1.193 17.855 0.951 1.00 95.88 86 GLN A C 1
ATOM 661 O O . GLN A 1 86 ? 1.459 16.649 0.919 1.00 95.88 86 GLN A O 1
ATOM 666 N N . GLN A 1 87 ? -0.054 18.314 0.915 1.00 96.19 87 GLN A N 1
ATOM 667 C CA . GLN A 1 87 ? -1.193 17.453 0.641 1.00 96.19 87 GLN A CA 1
ATOM 668 C C . GLN A 1 87 ? -1.226 17.110 -0.865 1.00 96.19 87 GLN A C 1
ATOM 670 O O . GLN A 1 87 ? -1.169 18.022 -1.693 1.00 96.19 87 GLN A O 1
ATOM 675 N N . PRO A 1 88 ? -1.281 15.824 -1.253 1.00 96.62 88 PRO A N 1
ATOM 676 C CA . PRO A 1 88 ? -1.383 15.417 -2.648 1.00 96.62 88 PRO A CA 1
ATOM 677 C C . PRO A 1 88 ? -2.819 15.589 -3.182 1.00 96.62 88 PRO A C 1
ATOM 679 O O . PRO A 1 88 ? -3.775 15.681 -2.398 1.00 96.62 88 PRO A O 1
ATOM 682 N N . PRO A 1 89 ? -3.009 15.580 -4.516 1.00 91.25 89 PRO A N 1
ATOM 683 C CA . PRO A 1 89 ? -4.336 15.407 -5.100 1.00 91.25 89 PRO A CA 1
ATOM 684 C C . PRO A 1 89 ? -4.921 14.029 -4.741 1.00 91.25 89 PRO A C 1
ATOM 686 O O . PRO A 1 89 ? -4.194 13.082 -4.445 1.00 91.25 89 PRO A O 1
ATOM 689 N N . MET A 1 90 ? -6.250 13.900 -4.814 1.00 93.31 90 MET A N 1
ATOM 690 C CA . MET A 1 90 ? -6.968 12.648 -4.509 1.00 93.31 90 MET A CA 1
ATOM 691 C C . MET A 1 90 ? -6.629 11.496 -5.463 1.00 93.31 90 MET A C 1
ATOM 693 O O . MET A 1 90 ? -6.823 10.326 -5.137 1.00 93.31 90 MET A O 1
ATOM 697 N N . THR A 1 91 ? -6.123 11.821 -6.646 1.00 94.69 91 THR A N 1
ATOM 698 C CA . THR A 1 91 ? -5.583 10.865 -7.606 1.00 94.69 91 THR A CA 1
ATOM 699 C C . THR A 1 91 ? -4.240 11.367 -8.088 1.00 94.69 91 THR A C 1
ATOM 701 O O . THR A 1 91 ? -4.124 12.534 -8.468 1.00 94.69 91 THR A O 1
ATOM 704 N N . LEU A 1 92 ? -3.247 10.488 -8.112 1.00 96.56 92 LEU A N 1
ATOM 705 C CA . LEU A 1 92 ? -1.926 10.798 -8.641 1.00 96.56 92 LEU A CA 1
ATOM 706 C C . LEU A 1 92 ? -1.314 9.584 -9.328 1.00 96.56 92 LEU A C 1
ATOM 708 O O . LEU A 1 92 ? -1.696 8.442 -9.060 1.00 96.56 92 LEU A O 1
ATOM 712 N N . SER A 1 93 ? -0.330 9.851 -10.178 1.00 97.12 93 SER A N 1
ATOM 713 C CA . SER A 1 93 ? 0.363 8.834 -10.954 1.00 97.12 93 SER A CA 1
ATOM 714 C C . SER A 1 93 ? 1.869 9.003 -10.820 1.00 97.12 93 SER A C 1
ATOM 716 O O . SER A 1 93 ? 2.384 10.117 -10.886 1.00 97.12 93 SER A O 1
ATOM 718 N N . HIS A 1 94 ? 2.579 7.888 -10.684 1.00 98.06 94 HIS A N 1
ATOM 719 C CA . HIS A 1 94 ? 4.038 7.848 -10.690 1.00 98.06 94 HIS A CA 1
ATOM 720 C C . HIS A 1 94 ? 4.520 6.846 -11.729 1.00 98.06 94 HIS A C 1
ATOM 722 O O . HIS A 1 94 ? 4.087 5.696 -11.732 1.00 98.06 94 HIS A O 1
ATOM 728 N N . THR A 1 95 ? 5.446 7.264 -12.585 1.00 97.62 95 THR A N 1
ATOM 729 C CA . THR A 1 95 ? 6.103 6.367 -13.538 1.00 97.62 95 THR A CA 1
ATOM 730 C C . THR A 1 95 ? 7.408 5.873 -12.937 1.00 97.62 95 THR A C 1
ATOM 732 O O . THR A 1 95 ? 8.310 6.662 -12.662 1.00 97.62 95 THR A O 1
ATOM 735 N N . VAL A 1 96 ? 7.509 4.563 -12.738 1.00 97.88 96 VAL A N 1
ATOM 736 C CA . VAL A 1 96 ? 8.679 3.898 -12.157 1.00 97.88 96 VAL A CA 1
ATOM 737 C C . VAL A 1 96 ? 9.314 3.028 -13.229 1.00 97.88 96 VAL A C 1
ATOM 739 O O . VAL A 1 96 ? 8.622 2.262 -13.895 1.00 97.88 96 VAL A O 1
ATOM 742 N N . SER A 1 97 ? 10.627 3.155 -13.397 1.00 95.50 97 SER A N 1
ATOM 743 C CA . SER A 1 97 ? 11.412 2.407 -14.384 1.00 95.50 97 SER A CA 1
ATOM 744 C C . SER A 1 97 ? 12.414 1.477 -13.705 1.00 95.50 97 SER A C 1
ATOM 746 O O . SER A 1 97 ? 12.699 1.614 -12.516 1.00 95.50 97 SER A O 1
ATOM 748 N N . GLY A 1 98 ? 12.980 0.545 -14.471 1.00 92.50 98 GLY A N 1
ATOM 749 C CA . GLY A 1 98 ? 14.028 -0.356 -13.986 1.00 92.50 98 GLY A CA 1
ATOM 750 C C . GLY A 1 98 ? 13.510 -1.523 -13.144 1.00 92.50 98 GLY A C 1
ATOM 751 O O . GLY A 1 98 ? 14.279 -2.091 -12.365 1.00 92.50 98 GLY A O 1
ATOM 752 N N . ILE A 1 99 ? 12.232 -1.885 -13.298 1.00 96.94 99 ILE A N 1
ATOM 753 C CA . ILE A 1 99 ? 11.665 -3.080 -12.666 1.00 96.94 99 ILE A CA 1
ATOM 754 C C . ILE A 1 99 ? 12.335 -4.319 -13.297 1.00 96.94 99 ILE A C 1
ATOM 756 O O . ILE A 1 99 ? 12.354 -4.419 -14.530 1.00 96.94 99 ILE A O 1
ATOM 760 N N . PRO A 1 100 ? 12.909 -5.246 -12.500 1.00 92.75 100 PRO A N 1
ATOM 761 C CA . PRO A 1 100 ? 13.552 -6.447 -13.030 1.00 92.75 100 PRO A CA 1
ATOM 762 C C . PRO A 1 100 ? 12.581 -7.328 -13.823 1.00 92.75 100 PRO A C 1
ATOM 764 O O . PRO A 1 100 ? 11.388 -7.358 -13.534 1.00 92.75 100 PRO A O 1
ATOM 767 N N . SER A 1 101 ? 13.095 -8.079 -14.796 1.00 93.81 101 SER A N 1
ATOM 768 C CA . SER A 1 101 ? 12.312 -9.060 -15.554 1.00 93.81 101 SER A CA 1
ATOM 769 C C . SER A 1 101 ? 11.784 -10.201 -14.675 1.00 93.81 101 SER A C 1
ATOM 771 O O . SER A 1 101 ? 12.322 -10.486 -13.604 1.00 93.81 101 SER A O 1
ATOM 773 N N . GLY A 1 102 ? 10.770 -10.910 -15.165 1.00 92.19 102 GLY A N 1
ATOM 774 C CA . GLY A 1 102 ? 10.142 -12.031 -14.469 1.00 92.19 102 GLY A CA 1
ATOM 775 C C . GLY A 1 102 ? 9.004 -11.599 -13.546 1.00 92.19 102 GLY A C 1
ATOM 776 O O . GLY A 1 102 ? 8.496 -10.480 -13.645 1.00 92.19 102 GLY A O 1
ATOM 777 N N . ARG A 1 103 ? 8.581 -12.509 -12.664 1.00 95.38 103 ARG A N 1
ATOM 778 C CA . ARG A 1 103 ? 7.523 -12.226 -11.691 1.00 95.38 103 ARG A CA 1
ATOM 779 C C . ARG A 1 103 ? 8.087 -11.388 -10.549 1.00 95.38 103 ARG A C 1
ATOM 781 O O . ARG A 1 103 ? 8.986 -11.844 -9.849 1.00 95.38 103 ARG A O 1
ATOM 788 N N . GLN A 1 104 ? 7.557 -10.187 -10.370 1.00 96.75 104 GLN A N 1
ATOM 789 C CA . GLN A 1 104 ? 7.987 -9.231 -9.354 1.00 96.75 104 GLN A CA 1
ATOM 790 C C . GLN A 1 104 ? 6.807 -8.815 -8.485 1.00 96.75 104 GLN A C 1
ATOM 792 O O . GLN A 1 104 ? 5.717 -8.586 -9.000 1.00 96.75 104 GLN A O 1
ATOM 797 N N . THR A 1 105 ? 7.045 -8.635 -7.189 1.00 97.69 105 THR A N 1
ATOM 798 C CA . THR A 1 105 ? 6.117 -7.930 -6.300 1.00 97.69 105 THR A CA 1
ATOM 799 C C . THR A 1 105 ? 6.695 -6.546 -6.042 1.00 97.69 105 THR A C 1
ATOM 801 O O . THR A 1 105 ? 7.759 -6.417 -5.432 1.00 97.69 105 THR A O 1
ATOM 804 N N . VAL A 1 106 ? 6.014 -5.510 -6.528 1.00 98.62 106 VAL A N 1
ATOM 805 C CA . VAL A 1 106 ? 6.360 -4.118 -6.231 1.00 98.62 106 VAL A CA 1
ATOM 806 C C . VAL A 1 106 ? 5.627 -3.693 -4.968 1.00 98.62 106 VAL A C 1
ATOM 808 O O . VAL A 1 106 ? 4.398 -3.690 -4.946 1.00 98.62 106 VAL A O 1
ATOM 811 N N . LEU A 1 107 ? 6.371 -3.311 -3.931 1.00 98.75 107 LEU A N 1
ATOM 812 C CA . LEU A 1 107 ? 5.824 -2.695 -2.726 1.00 98.75 107 LEU A CA 1
ATOM 813 C C . LEU A 1 107 ? 5.838 -1.174 -2.887 1.00 98.75 107 LEU A C 1
ATOM 815 O O . LEU A 1 107 ? 6.904 -0.560 -2.946 1.00 98.75 107 LEU A O 1
ATOM 819 N N . ALA A 1 108 ? 4.654 -0.578 -2.938 1.00 98.81 108 ALA A N 1
ATOM 820 C CA . ALA A 1 108 ? 4.462 0.860 -2.918 1.00 98.81 108 ALA A CA 1
ATOM 821 C C . ALA A 1 108 ? 4.155 1.323 -1.484 1.00 98.81 108 ALA A C 1
ATOM 823 O O . ALA A 1 108 ? 3.276 0.766 -0.822 1.00 98.81 108 ALA A O 1
ATOM 824 N N . ILE A 1 109 ? 4.888 2.328 -1.006 1.00 98.81 109 ILE A N 1
ATOM 825 C CA . ILE A 1 109 ? 4.786 2.863 0.355 1.00 98.81 109 ILE A CA 1
ATOM 826 C C . ILE A 1 109 ? 4.459 4.350 0.270 1.00 98.81 109 ILE A C 1
ATOM 828 O O . ILE A 1 109 ? 5.211 5.123 -0.323 1.00 98.81 109 ILE A O 1
ATOM 832 N N . TRP A 1 110 ? 3.355 4.751 0.887 1.00 98.75 110 TRP A N 1
ATOM 833 C CA . TRP A 1 110 ? 2.955 6.143 1.049 1.00 98.75 110 TRP A CA 1
ATOM 834 C C . TRP A 1 110 ? 3.276 6.598 2.475 1.00 98.75 110 TRP A C 1
ATOM 836 O O . TRP A 1 110 ? 2.572 6.245 3.419 1.00 98.75 110 TRP A O 1
ATOM 846 N N . ASN A 1 111 ? 4.351 7.372 2.642 1.00 98.50 111 ASN A N 1
ATOM 847 C CA . ASN A 1 111 ? 4.784 7.868 3.946 1.00 98.50 111 ASN A CA 1
ATOM 848 C C . ASN A 1 111 ? 4.054 9.169 4.308 1.00 98.50 111 ASN A C 1
ATOM 850 O O . ASN A 1 111 ? 4.215 10.196 3.641 1.00 98.50 111 ASN A O 1
ATOM 854 N N . ILE A 1 112 ? 3.290 9.146 5.400 1.00 98.19 112 ILE A N 1
ATOM 855 C CA . ILE A 1 112 ? 2.567 10.325 5.889 1.00 98.19 112 ILE A CA 1
ATOM 856 C C . ILE A 1 112 ? 3.551 11.300 6.543 1.00 98.19 112 ILE A C 1
ATOM 858 O O . ILE A 1 112 ? 4.475 10.883 7.233 1.00 98.19 112 ILE A O 1
ATOM 862 N N . ALA A 1 113 ? 3.410 12.603 6.319 1.00 96.81 113 ALA A N 1
ATOM 863 C CA . ALA A 1 113 ? 4.383 13.593 6.783 1.00 96.81 113 ALA A CA 1
ATOM 864 C C . ALA A 1 113 ? 4.318 13.833 8.299 1.00 96.81 113 ALA A C 1
ATOM 866 O O . ALA A 1 113 ? 5.353 13.996 8.940 1.00 96.81 113 ALA A O 1
ATOM 867 N N . ASP A 1 114 ? 3.112 13.867 8.859 1.00 92.12 114 ASP A N 1
ATOM 868 C CA . ASP A 1 114 ? 2.815 14.339 10.217 1.00 92.12 114 ASP A CA 1
ATOM 869 C C . ASP A 1 114 ? 2.463 13.219 11.209 1.00 92.12 114 ASP A C 1
ATOM 871 O O . ASP A 1 114 ? 2.216 13.490 12.382 1.00 92.12 114 ASP A O 1
ATOM 875 N N . THR A 1 115 ? 2.515 11.957 10.780 1.00 93.81 115 THR A N 1
ATOM 876 C CA . THR A 1 115 ? 2.327 10.786 11.647 1.00 93.81 115 THR A CA 1
ATOM 877 C C . THR A 1 115 ? 3.520 9.830 11.530 1.00 93.81 115 THR A C 1
ATOM 879 O O . THR A 1 115 ? 4.287 9.893 10.563 1.00 93.81 115 THR A O 1
ATOM 882 N N . PRO A 1 116 ? 3.721 8.901 12.479 1.00 95.31 116 PRO A N 1
ATOM 883 C CA . PRO A 1 116 ? 4.703 7.826 12.329 1.00 95.31 116 PRO A CA 1
ATOM 884 C C . PRO A 1 116 ? 4.245 6.711 11.365 1.00 95.31 116 PRO A C 1
ATOM 886 O O . PRO A 1 116 ? 4.925 5.689 11.265 1.00 95.31 116 PRO A O 1
ATOM 889 N N . MET A 1 117 ? 3.118 6.885 10.666 1.00 97.50 117 MET A N 1
ATOM 890 C CA . MET A 1 117 ? 2.457 5.845 9.876 1.00 97.50 117 MET A CA 1
ATOM 891 C C . MET A 1 117 ? 2.718 5.983 8.372 1.00 97.50 117 MET A C 1
ATOM 893 O O . MET A 1 117 ? 3.116 7.039 7.868 1.00 97.50 117 MET A O 1
ATOM 897 N N . ALA A 1 118 ? 2.505 4.887 7.654 1.00 98.44 118 ALA A N 1
ATOM 898 C CA . ALA A 1 118 ? 2.523 4.815 6.202 1.00 98.44 118 ALA A CA 1
ATOM 899 C C . ALA A 1 118 ? 1.444 3.845 5.705 1.00 98.44 118 ALA A C 1
ATOM 901 O O . ALA A 1 118 ? 1.068 2.912 6.418 1.00 98.44 118 ALA A O 1
ATOM 902 N N . PHE A 1 119 ? 0.991 4.041 4.468 1.00 98.69 119 PHE A N 1
ATOM 903 C CA . PHE A 1 119 ? 0.130 3.085 3.772 1.00 98.69 119 PHE A CA 1
ATOM 904 C C . PHE A 1 119 ? 0.959 2.196 2.847 1.00 98.69 119 PHE A C 1
ATOM 906 O O . PHE A 1 119 ? 1.895 2.669 2.197 1.00 98.69 119 PHE A O 1
ATOM 913 N N . TYR A 1 120 ? 0.599 0.916 2.771 1.00 98.69 120 TYR A N 1
ATOM 914 C CA . TYR A 1 120 ? 1.361 -0.109 2.057 1.00 98.69 120 TYR A CA 1
ATOM 915 C C . TYR A 1 120 ? 0.488 -0.809 1.014 1.00 98.69 120 TYR A C 1
ATOM 917 O O . TYR A 1 120 ? -0.623 -1.245 1.309 1.00 98.69 120 TYR A O 1
ATOM 925 N N . ALA A 1 121 ? 0.993 -0.946 -0.211 1.00 98.31 121 ALA A N 1
ATOM 926 C CA . ALA A 1 121 ? 0.298 -1.647 -1.286 1.00 98.31 121 ALA A CA 1
ATOM 927 C C . ALA A 1 121 ? 1.275 -2.489 -2.112 1.00 98.31 121 ALA A C 1
ATOM 929 O O . ALA A 1 121 ? 2.231 -1.964 -2.676 1.00 98.31 121 ALA A O 1
ATOM 930 N N . CYS A 1 122 ? 1.011 -3.791 -2.221 1.00 98.31 122 CYS A N 1
ATOM 931 C CA . CYS A 1 122 ? 1.757 -4.679 -3.109 1.00 98.31 122 CYS A CA 1
ATOM 932 C C . CYS A 1 122 ? 1.057 -4.839 -4.461 1.00 98.31 122 CYS A C 1
ATOM 934 O O . CYS A 1 122 ? -0.168 -4.964 -4.538 1.00 98.31 122 CYS A O 1
ATOM 936 N N . VAL A 1 123 ? 1.856 -4.841 -5.529 1.00 97.81 123 VAL A N 1
ATOM 937 C CA . VAL A 1 123 ? 1.417 -5.038 -6.912 1.00 97.81 123 VAL A CA 1
ATOM 938 C C . VAL A 1 123 ? 2.280 -6.113 -7.558 1.00 97.81 123 VAL A C 1
ATOM 940 O O . VAL A 1 123 ? 3.480 -5.922 -7.749 1.00 97.81 123 VAL A O 1
ATOM 943 N N . ASP A 1 124 ? 1.662 -7.231 -7.926 1.00 97.44 124 ASP A N 1
ATOM 944 C CA . ASP A 1 124 ? 2.345 -8.315 -8.626 1.00 97.44 124 ASP A CA 1
ATOM 945 C C . ASP A 1 124 ? 2.366 -8.065 -10.136 1.00 97.44 124 ASP A C 1
ATOM 947 O O . ASP A 1 124 ? 1.329 -7.855 -10.776 1.00 97.44 124 ASP A O 1
ATOM 951 N N . LEU A 1 125 ? 3.565 -8.103 -10.710 1.00 96.31 125 LEU A N 1
ATOM 952 C CA . LEU A 1 125 ? 3.853 -7.841 -12.114 1.00 96.31 125 LEU A CA 1
ATOM 953 C C . LEU A 1 125 ? 4.578 -9.024 -12.752 1.00 96.31 125 LEU A C 1
ATOM 955 O O . LEU A 1 125 ? 5.377 -9.698 -12.108 1.00 96.31 125 LEU A O 1
ATOM 959 N N . GLN A 1 126 ? 4.326 -9.248 -14.038 1.00 96.25 126 GLN A N 1
ATOM 960 C CA . GLN A 1 126 ? 5.107 -10.150 -14.879 1.00 96.25 126 GLN A CA 1
ATOM 961 C C . GLN A 1 126 ? 5.831 -9.312 -15.938 1.00 96.25 126 GLN A C 1
ATOM 963 O O . GLN A 1 126 ? 5.224 -8.873 -16.916 1.00 96.25 126 GLN A O 1
ATOM 968 N N . VAL A 1 127 ? 7.127 -9.078 -15.736 1.00 95.25 127 VAL A N 1
ATOM 969 C CA . VAL A 1 127 ? 7.920 -8.112 -16.508 1.00 95.25 127 VAL A CA 1
ATOM 970 C C . VAL A 1 127 ? 8.712 -8.793 -17.623 1.00 95.25 127 VAL A C 1
ATOM 972 O O . VAL A 1 127 ? 9.421 -9.770 -17.381 1.00 95.25 127 VAL A O 1
ATOM 975 N N . GLY A 1 128 ? 8.658 -8.247 -18.840 1.00 79.69 128 GLY A N 1
ATOM 976 C CA . GLY A 1 128 ? 9.536 -8.669 -19.946 1.00 79.69 128 GLY A CA 1
ATOM 977 C C . GLY A 1 128 ? 9.110 -9.949 -20.677 1.00 79.69 128 GLY A C 1
ATOM 978 O O . GLY A 1 128 ? 9.880 -10.489 -21.465 1.00 79.69 128 GLY A O 1
ATOM 979 N N . GLY A 1 129 ? 7.885 -10.431 -20.452 1.00 61.69 129 GLY A N 1
ATOM 980 C CA . GLY A 1 129 ? 7.296 -11.526 -21.223 1.00 61.69 129 GLY A CA 1
ATOM 981 C C . GLY A 1 129 ? 6.636 -11.010 -22.500 1.00 61.69 129 GLY A C 1
ATOM 982 O O . GLY A 1 129 ? 5.447 -10.708 -22.498 1.00 61.69 129 GLY A O 1
ATOM 983 N N . GLY A 1 130 ? 7.392 -10.893 -23.592 1.00 49.09 130 GLY A N 1
ATOM 984 C CA . GLY A 1 130 ? 6.805 -10.754 -24.924 1.00 49.09 130 GLY A CA 1
ATOM 985 C C . GLY A 1 130 ? 6.097 -12.053 -25.313 1.00 49.09 130 GLY A C 1
ATOM 986 O O . GLY A 1 130 ? 6.750 -13.014 -25.703 1.00 49.09 130 GLY A O 1
ATOM 987 N N . GLY A 1 131 ? 4.773 -12.085 -25.169 1.00 39.97 131 GLY A N 1
ATOM 988 C CA . GLY A 1 131 ? 3.914 -13.206 -25.542 1.00 39.97 131 GLY A CA 1
ATOM 989 C C . GLY A 1 131 ? 2.526 -13.048 -24.923 1.00 39.97 131 GLY A C 1
ATOM 990 O O . GLY A 1 131 ? 2.408 -12.856 -23.718 1.00 39.97 131 GLY A O 1
ATOM 991 N N . ASN A 1 132 ? 1.499 -13.080 -25.773 1.00 38.31 132 ASN A N 1
ATOM 992 C CA . ASN A 1 132 ? 0.063 -13.134 -25.467 1.00 38.31 132 ASN A CA 1
ATOM 993 C C . ASN A 1 132 ? -0.232 -13.811 -24.104 1.00 38.31 132 ASN A C 1
ATOM 995 O O . ASN A 1 132 ? 0.340 -14.878 -23.859 1.00 38.31 132 ASN A O 1
ATOM 999 N N . PRO A 1 133 ? -1.098 -13.268 -23.219 1.00 45.53 133 PRO A N 1
ATOM 1000 C CA . PRO A 1 133 ? -1.412 -13.943 -21.971 1.00 45.53 133 PRO A CA 1
ATOM 1001 C C . PRO A 1 133 ? -2.128 -15.244 -22.316 1.00 45.53 133 PRO A C 1
ATOM 1003 O O . PRO A 1 133 ? -3.310 -15.242 -22.644 1.00 45.53 133 PRO A O 1
ATOM 1006 N N . ASN A 1 134 ? -1.427 -16.371 -22.222 1.00 33.31 134 ASN A N 1
ATOM 1007 C CA . ASN A 1 134 ? -2.118 -17.578 -21.823 1.00 33.31 134 ASN A CA 1
ATOM 1008 C C . ASN A 1 134 ? -2.569 -17.298 -20.383 1.00 33.31 134 ASN A C 1
ATOM 1010 O O . ASN A 1 134 ? -1.702 -17.106 -19.521 1.00 33.31 134 ASN A O 1
ATOM 1014 N N . PRO A 1 135 ? -3.877 -17.190 -20.097 1.00 44.47 135 PRO A N 1
ATOM 1015 C CA . PRO A 1 135 ? -4.316 -17.229 -18.723 1.00 44.47 135 PRO A CA 1
ATOM 1016 C C . PRO A 1 135 ? -3.914 -18.619 -18.249 1.00 44.47 135 PRO A C 1
ATOM 1018 O O . PRO A 1 135 ? -4.493 -19.610 -18.689 1.00 44.47 135 PRO A O 1
ATOM 1021 N N . THR A 1 136 ? -2.911 -18.730 -17.379 1.00 38.66 136 THR A N 1
ATOM 1022 C CA . THR A 1 136 ? -2.878 -19.891 -16.501 1.00 38.66 136 THR A CA 1
ATOM 1023 C C . THR A 1 136 ? -4.215 -19.852 -15.785 1.00 38.66 136 THR A C 1
ATOM 1025 O O . THR A 1 136 ? -4.499 -18.950 -14.996 1.00 38.66 136 THR A O 1
ATOM 1028 N N . THR A 1 137 ? -5.085 -20.760 -16.217 1.00 34.19 137 THR A N 1
ATOM 1029 C CA . THR A 1 137 ? -6.399 -21.025 -15.661 1.00 34.19 137 THR A CA 1
ATOM 1030 C C . THR A 1 137 ? -6.314 -20.890 -14.147 1.00 34.19 137 THR A C 1
ATOM 1032 O O . THR A 1 137 ? -5.390 -21.462 -13.555 1.00 34.19 137 THR A O 1
ATOM 1035 N N . PRO A 1 138 ? -7.239 -20.147 -13.511 1.00 43.88 138 PRO A N 1
ATOM 1036 C CA . PRO A 1 138 ? -7.402 -20.225 -12.069 1.00 43.88 138 PRO A CA 1
ATOM 1037 C C . PRO A 1 138 ? -7.404 -21.706 -11.664 1.00 43.88 138 PRO A C 1
ATOM 1039 O O . PRO A 1 138 ? -7.939 -22.522 -12.427 1.00 43.88 138 PRO A O 1
ATOM 1042 N N . PRO A 1 139 ? -6.841 -22.079 -10.502 1.00 42.06 139 PRO A N 1
ATOM 1043 C CA . PRO A 1 139 ? -7.106 -23.396 -9.934 1.00 42.06 139 PRO A CA 1
ATOM 1044 C C . PRO A 1 139 ? -8.615 -23.657 -10.038 1.00 42.06 139 PRO A C 1
ATOM 1046 O O . PRO A 1 139 ? -9.377 -22.703 -9.828 1.00 42.06 139 PRO A O 1
ATOM 1049 N N . PRO A 1 140 ? -9.063 -24.871 -10.411 1.00 31.31 140 PRO A N 1
ATOM 1050 C CA . PRO A 1 140 ? -10.483 -25.148 -10.525 1.00 31.31 140 PRO A CA 1
ATOM 1051 C C . PRO A 1 140 ? -11.146 -24.680 -9.239 1.00 31.31 140 PRO A C 1
ATOM 1053 O O . PRO A 1 140 ? -10.781 -25.096 -8.140 1.00 31.31 140 PRO A O 1
ATOM 1056 N N . ASN A 1 141 ? -12.075 -23.742 -9.401 1.00 35.47 141 ASN A N 1
ATOM 1057 C CA . ASN A 1 141 ? -13.029 -23.379 -8.377 1.00 35.47 141 ASN A CA 1
ATOM 1058 C C . ASN A 1 141 ? -13.543 -24.694 -7.769 1.00 35.47 141 ASN A C 1
ATOM 1060 O O . ASN A 1 141 ? -14.064 -25.510 -8.540 1.00 35.47 141 ASN A O 1
ATOM 1064 N N . PRO A 1 142 ? -13.415 -24.949 -6.453 1.00 34.59 142 PRO A N 1
ATOM 1065 C CA . PRO A 1 142 ? -14.220 -25.976 -5.824 1.00 34.59 142 PRO A CA 1
ATOM 1066 C C . PRO A 1 142 ? -15.670 -25.570 -6.077 1.00 34.59 142 PRO A C 1
ATOM 1068 O O . PRO A 1 142 ? -16.199 -24.637 -5.475 1.00 34.59 142 PRO A O 1
ATOM 1071 N N . THR A 1 143 ? -16.286 -26.208 -7.067 1.00 29.83 143 THR A N 1
ATOM 1072 C CA . THR A 1 143 ? -17.694 -26.060 -7.417 1.00 29.83 143 THR A CA 1
ATOM 1073 C C . THR A 1 143 ? -18.473 -26.853 -6.387 1.00 29.83 143 THR A C 1
ATOM 1075 O O . THR A 1 143 ? -19.031 -27.910 -6.640 1.00 29.83 143 THR A O 1
ATOM 1078 N N . THR A 1 144 ? -18.478 -26.321 -5.179 1.00 27.42 144 THR A N 1
ATOM 1079 C CA . THR A 1 144 ? -19.485 -26.615 -4.180 1.00 27.42 144 THR A CA 1
ATOM 1080 C C . THR A 1 144 ? -20.040 -25.260 -3.779 1.00 27.42 144 THR A C 1
ATOM 1082 O O . THR A 1 144 ? -19.278 -24.428 -3.279 1.00 27.42 144 THR A O 1
ATOM 1085 N N . PRO A 1 145 ? -21.338 -24.994 -4.021 1.00 34.16 145 PRO A N 1
ATOM 1086 C CA . PRO A 1 145 ? -22.031 -23.921 -3.325 1.00 34.16 145 PRO A CA 1
ATOM 1087 C C . PRO A 1 145 ? -21.677 -24.023 -1.835 1.00 34.16 145 PRO A C 1
ATOM 1089 O O . PRO A 1 145 ? -21.567 -25.152 -1.339 1.00 34.16 145 PRO A O 1
ATOM 1092 N N . PRO A 1 146 ? -21.487 -22.908 -1.106 1.00 44.56 146 PRO A N 1
ATOM 1093 C CA . PRO A 1 146 ? -21.426 -22.983 0.346 1.00 44.56 146 PRO A CA 1
ATOM 1094 C C . PRO A 1 146 ? -22.631 -23.816 0.801 1.00 44.56 146 PRO A C 1
ATOM 1096 O O . PRO A 1 146 ? -23.737 -23.546 0.313 1.00 44.56 146 PRO A O 1
ATOM 1099 N N . PRO A 1 147 ? -22.458 -24.853 1.640 1.00 33.03 147 PRO A N 1
A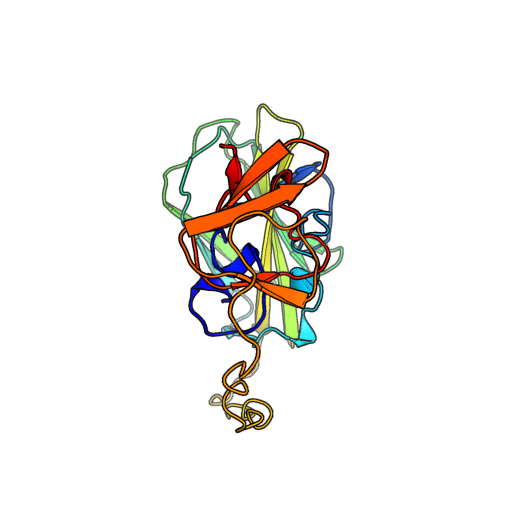TOM 1100 C CA . PRO A 1 147 ? -23.603 -25.561 2.174 1.00 33.03 147 PRO A CA 1
ATOM 1101 C C . PRO A 1 147 ? -24.497 -24.505 2.813 1.00 33.03 147 PRO A C 1
ATOM 1103 O O . PRO A 1 147 ? -24.044 -23.718 3.646 1.00 33.03 147 PRO A O 1
ATOM 1106 N N . ASN A 1 148 ? -25.747 -24.452 2.360 1.00 34.22 148 ASN A N 1
ATOM 1107 C CA . ASN A 1 148 ? -26.809 -23.775 3.079 1.00 34.22 148 ASN A CA 1
ATOM 1108 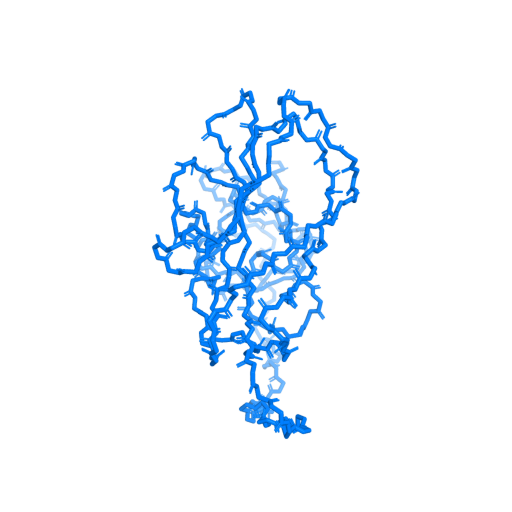C C . ASN A 1 148 ? -26.670 -24.201 4.550 1.00 34.22 148 ASN A C 1
ATOM 1110 O O . ASN A 1 148 ? -26.736 -25.409 4.801 1.00 34.22 148 ASN A O 1
ATOM 1114 N N . PRO A 1 149 ? -26.395 -23.300 5.510 1.00 43.25 149 PRO A N 1
ATOM 1115 C CA . PRO A 1 149 ? -26.324 -23.706 6.898 1.00 43.25 149 PRO A CA 1
ATOM 1116 C C . PRO A 1 149 ? -27.736 -24.125 7.299 1.00 43.25 149 PRO A C 1
ATOM 1118 O O . PRO A 1 149 ? -28.598 -23.297 7.567 1.00 43.25 149 PRO A O 1
ATOM 1121 N N . THR A 1 150 ? -27.983 -25.431 7.324 1.00 33.19 150 THR A N 1
ATOM 1122 C CA . THR A 1 150 ? -29.182 -26.043 7.909 1.00 33.19 150 THR A CA 1
ATOM 1123 C C . THR A 1 150 ? -29.176 -25.951 9.439 1.00 33.19 150 THR A C 1
ATOM 1125 O O . THR A 1 150 ? -30.010 -26.558 10.105 1.00 33.19 150 THR A O 1
ATOM 1128 N N . THR A 1 151 ? -28.240 -25.200 10.018 1.00 41.47 151 THR A N 1
ATOM 1129 C CA . THR A 1 151 ? -28.211 -24.887 11.440 1.00 41.47 151 THR A CA 1
ATOM 1130 C C . THR A 1 151 ? -29.202 -23.750 11.704 1.00 41.47 151 THR A C 1
ATOM 1132 O O . THR A 1 151 ? -29.137 -22.733 11.009 1.00 41.47 151 THR A O 1
ATOM 1135 N N . PRO A 1 152 ? -30.115 -23.880 12.684 1.00 41.53 152 PRO A N 1
ATOM 1136 C CA . PRO A 1 152 ? -31.023 -22.798 13.046 1.00 41.53 152 PRO A CA 1
ATOM 1137 C C . PRO A 1 152 ? -30.225 -21.512 13.315 1.00 41.53 152 PRO A C 1
ATOM 1139 O O . PRO A 1 152 ? -29.132 -21.604 13.884 1.00 41.53 152 PRO A O 1
ATOM 1142 N N . PRO A 1 153 ? -30.729 -20.325 12.926 1.00 47.16 153 PRO A N 1
ATOM 1143 C CA . PRO A 1 153 ? -30.062 -19.067 13.241 1.00 47.16 153 PRO A CA 1
ATOM 1144 C C . PRO A 1 153 ? -29.772 -19.006 14.750 1.00 47.16 153 PRO A C 1
ATOM 1146 O O . PRO A 1 153 ? -30.658 -19.362 15.537 1.00 47.16 153 PRO A O 1
ATOM 1149 N N . PRO A 1 154 ? -28.573 -18.566 15.184 1.00 46.25 154 PRO A N 1
ATOM 1150 C CA . PRO A 1 154 ? -28.317 -18.362 16.599 1.00 46.25 154 PRO A CA 1
ATOM 1151 C C . PRO A 1 154 ? -29.368 -17.396 17.139 1.00 46.25 154 PRO A C 1
ATOM 1153 O O . PRO A 1 154 ? -29.616 -16.337 16.553 1.00 46.25 154 PRO A O 1
ATOM 1156 N N . SER A 1 155 ? -29.997 -17.780 18.246 1.00 44.66 155 SER A N 1
ATOM 1157 C CA . SER A 1 155 ? -30.896 -16.926 19.010 1.00 44.66 155 SER A CA 1
ATOM 1158 C C . SER A 1 155 ? -30.275 -15.542 19.206 1.00 44.66 155 SER A C 1
ATOM 1160 O O . SER A 1 155 ? -29.093 -15.429 19.543 1.00 44.66 155 SER A O 1
ATOM 1162 N N . GLN A 1 156 ? -31.082 -14.496 19.023 1.00 49.44 156 GLN A N 1
ATOM 1163 C CA . GLN A 1 156 ? -30.735 -13.128 19.403 1.00 49.44 156 GLN A CA 1
ATOM 1164 C C . GLN A 1 156 ? -30.147 -13.127 20.831 1.00 49.44 156 GLN A C 1
ATOM 1166 O O . GLN A 1 156 ? -30.874 -13.428 21.773 1.00 49.44 156 GLN A O 1
ATOM 1171 N N . GLY A 1 157 ? -28.849 -12.819 20.996 1.00 57.91 157 GLY A N 1
ATOM 1172 C CA . GLY A 1 157 ? -28.231 -12.618 22.321 1.00 57.91 157 GLY A CA 1
ATOM 1173 C C . GLY A 1 157 ? -27.106 -13.570 22.766 1.00 57.91 157 GLY A C 1
ATOM 1174 O O . GLY A 1 157 ? -26.783 -13.574 23.950 1.00 57.91 157 GLY A O 1
ATOM 1175 N N . GLY A 1 158 ? -26.493 -14.364 21.881 1.00 77.12 158 GLY A N 1
ATOM 1176 C CA . GLY A 1 158 ? -25.363 -15.244 22.244 1.00 77.12 158 GLY A CA 1
ATOM 1177 C C . GLY A 1 158 ? -23.992 -14.547 22.333 1.00 77.12 158 GLY A C 1
ATOM 1178 O O . GLY A 1 158 ? -23.787 -13.472 21.776 1.00 77.12 158 GLY A O 1
ATOM 1179 N N . THR A 1 159 ? -23.010 -15.165 22.995 1.00 87.00 159 THR A N 1
ATOM 1180 C CA . THR A 1 159 ? -21.603 -14.713 22.942 1.00 87.00 159 THR A CA 1
ATOM 1181 C C . THR A 1 159 ? -21.043 -14.885 21.525 1.00 87.00 159 THR A C 1
ATOM 1183 O O . THR A 1 159 ? -21.343 -15.876 20.857 1.00 87.00 159 THR A O 1
ATOM 1186 N N . TRP A 1 160 ? -20.242 -13.929 21.047 1.00 90.38 160 TRP A N 1
ATOM 1187 C CA . TRP A 1 160 ? -19.570 -14.038 19.748 1.00 90.38 160 TRP A CA 1
ATOM 1188 C C . TRP A 1 160 ? -18.651 -15.266 19.711 1.00 90.38 160 TRP A C 1
ATOM 1190 O O . TRP A 1 160 ? -17.940 -15.539 20.680 1.00 90.38 160 TRP A O 1
ATOM 1200 N N . ALA A 1 161 ? -18.632 -15.975 18.583 1.00 83.56 161 ALA A N 1
ATOM 1201 C CA . ALA A 1 161 ? -17.764 -17.121 18.358 1.00 83.56 161 ALA A CA 1
ATOM 1202 C C . ALA A 1 161 ? -17.258 -17.161 16.909 1.00 83.56 161 ALA A C 1
ATOM 1204 O O . ALA A 1 161 ? -18.033 -17.033 15.956 1.00 83.56 161 ALA A O 1
ATOM 1205 N N . ALA A 1 162 ? -15.956 -17.407 16.742 1.00 77.56 162 ALA A N 1
ATOM 1206 C CA . ALA A 1 162 ? -15.361 -17.678 15.438 1.00 77.56 162 ALA A CA 1
ATOM 1207 C C . ALA A 1 162 ? -15.992 -18.927 14.794 1.00 77.56 162 ALA A C 1
ATOM 1209 O O . ALA A 1 162 ? -16.412 -19.858 15.479 1.00 77.56 162 ALA A O 1
ATOM 1210 N N . GLY A 1 163 ? -16.076 -18.939 13.467 1.00 76.00 163 GLY A N 1
ATOM 1211 C CA . GLY A 1 163 ? -16.743 -19.971 12.670 1.00 76.00 163 GLY A CA 1
ATOM 1212 C C . GLY A 1 163 ? -18.269 -19.845 12.605 1.00 76.00 163 GLY A C 1
ATOM 1213 O O . GLY A 1 163 ? -18.899 -20.590 11.860 1.00 76.00 163 GLY A O 1
ATOM 1214 N N . THR A 1 164 ? -18.881 -18.910 13.342 1.00 80.44 164 THR A N 1
ATOM 1215 C CA . THR A 1 164 ? -20.345 -18.759 13.390 1.00 80.44 164 THR A CA 1
ATOM 1216 C C . THR A 1 164 ? -20.853 -17.843 12.281 1.00 80.44 164 THR A C 1
ATOM 1218 O O . THR A 1 164 ? -20.317 -16.756 12.067 1.00 80.44 164 THR A O 1
ATOM 1221 N N . ALA A 1 165 ? -21.917 -18.262 11.592 1.00 82.44 165 ALA A N 1
ATOM 1222 C CA . ALA A 1 165 ? -22.632 -17.422 10.638 1.00 82.44 165 ALA A CA 1
ATOM 1223 C C . ALA A 1 165 ? -23.567 -16.440 11.361 1.00 82.44 165 ALA A C 1
ATOM 1225 O O . ALA A 1 165 ? -24.426 -16.841 12.147 1.00 82.44 165 ALA A O 1
ATOM 1226 N N . TYR A 1 166 ? -23.420 -15.152 11.061 1.00 85.31 166 TYR A N 1
ATOM 1227 C CA . TYR A 1 166 ? -24.241 -14.069 11.585 1.00 85.31 166 TYR A CA 1
ATOM 1228 C C . TYR A 1 166 ? -24.979 -13.370 10.448 1.00 85.31 166 TYR A C 1
ATOM 1230 O O . TYR A 1 166 ? -24.386 -12.993 9.439 1.00 85.31 166 TYR A O 1
ATOM 1238 N N . ALA A 1 167 ? -26.286 -13.184 10.620 1.00 84.75 167 ALA A N 1
ATOM 1239 C CA . ALA A 1 167 ? -27.110 -12.384 9.723 1.00 84.75 167 ALA A CA 1
ATOM 1240 C C . ALA A 1 167 ? -27.063 -10.898 10.114 1.00 84.75 167 ALA A C 1
ATOM 1242 O O . ALA A 1 167 ? -26.822 -10.562 11.276 1.00 84.75 167 ALA A O 1
ATOM 1243 N N . VAL A 1 168 ? -27.364 -10.006 9.164 1.00 84.19 168 VAL A N 1
ATOM 1244 C CA . VAL A 1 168 ? -27.547 -8.573 9.454 1.00 84.19 168 VAL A CA 1
ATOM 1245 C C . VAL A 1 168 ? -28.564 -8.401 10.580 1.00 84.19 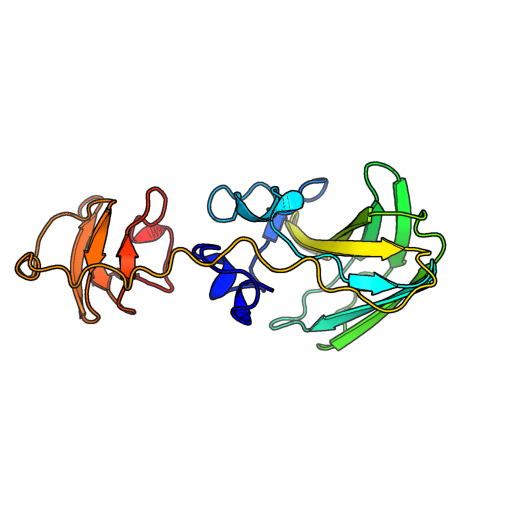168 VAL A C 1
ATOM 1247 O O . VAL A 1 168 ? -29.634 -9.005 10.572 1.00 84.19 168 VAL A O 1
ATOM 1250 N N . GLY A 1 169 ? -28.225 -7.571 11.558 1.00 84.00 169 GLY A N 1
ATOM 1251 C CA . GLY A 1 169 ? -29.054 -7.292 12.721 1.00 84.00 169 GLY A CA 1
ATOM 1252 C C . GLY A 1 169 ? -28.896 -8.276 13.880 1.00 84.00 169 GLY A C 1
ATOM 1253 O O . GLY A 1 169 ? -29.369 -7.956 14.972 1.00 84.00 169 GLY A O 1
ATOM 1254 N N . ALA A 1 170 ? -28.204 -9.408 13.697 1.00 87.88 170 ALA A N 1
ATOM 1255 C CA . ALA A 1 170 ? -27.887 -10.325 14.791 1.00 87.88 170 ALA A CA 1
ATOM 1256 C C . ALA A 1 170 ? -27.125 -9.593 15.905 1.00 87.88 170 ALA A C 1
ATOM 1258 O O . ALA A 1 170 ? -26.266 -8.759 15.624 1.00 87.88 170 ALA A O 1
ATOM 1259 N N . ARG A 1 171 ? -27.435 -9.896 17.169 1.00 91.62 171 ARG A N 1
ATOM 1260 C CA . ARG A 1 171 ? -26.760 -9.303 18.329 1.00 91.62 171 ARG A CA 1
ATOM 1261 C C . ARG A 1 171 ? -25.946 -10.349 19.068 1.00 91.62 171 ARG A C 1
ATOM 1263 O O . ARG A 1 171 ? -26.465 -11.431 19.345 1.00 91.62 171 ARG A O 1
ATOM 1270 N N . VAL A 1 172 ? -24.706 -9.996 19.391 1.00 91.62 172 VAL A N 1
ATOM 1271 C CA . VAL A 1 172 ? -23.762 -10.848 20.115 1.00 91.62 172 VAL A CA 1
ATOM 1272 C C . VAL A 1 172 ? -23.090 -10.103 21.259 1.00 91.62 172 VAL A C 1
ATOM 1274 O O . VAL A 1 172 ? -22.946 -8.882 21.200 1.00 91.62 172 VAL A O 1
ATOM 1277 N N . THR A 1 173 ? -22.616 -10.839 22.259 1.00 90.19 173 THR A N 1
ATOM 1278 C CA . THR A 1 173 ? -21.811 -10.289 23.358 1.00 90.19 173 THR A CA 1
ATOM 1279 C C . THR A 1 173 ? -20.337 -10.646 23.163 1.00 90.19 173 THR A C 1
ATOM 1281 O O . THR A 1 173 ? -20.010 -11.805 22.920 1.00 90.19 173 THR A O 1
ATOM 1284 N N . TYR A 1 174 ? -19.427 -9.680 23.284 1.00 86.19 174 TYR A N 1
ATOM 1285 C CA . TYR A 1 174 ? -17.979 -9.923 23.279 1.00 86.19 174 TYR A CA 1
ATOM 1286 C C . TYR A 1 174 ? -17.290 -8.961 24.249 1.00 86.19 174 TYR A C 1
ATOM 1288 O O . TYR A 1 174 ? -17.566 -7.762 24.232 1.00 86.19 174 TYR A O 1
ATOM 1296 N N . GLY A 1 175 ? -16.434 -9.480 25.136 1.00 83.19 175 GLY A N 1
ATOM 1297 C CA . GLY A 1 175 ? -15.751 -8.659 26.146 1.00 83.19 175 GLY A CA 1
ATOM 1298 C C . GLY A 1 175 ? -16.707 -7.868 27.053 1.00 83.19 175 GLY A C 1
ATOM 1299 O O . GLY A 1 175 ? -16.411 -6.735 27.415 1.00 83.19 175 GLY A O 1
ATOM 1300 N N . GLY A 1 176 ? -17.887 -8.423 27.356 1.00 85.12 176 GLY A N 1
ATOM 1301 C CA . GLY A 1 176 ? -18.910 -7.774 28.187 1.00 85.12 176 GLY A CA 1
ATOM 1302 C C . GLY A 1 176 ? -19.731 -6.677 27.497 1.00 85.12 176 GLY A C 1
ATOM 1303 O O . GLY A 1 176 ? -20.574 -6.065 28.146 1.00 85.12 176 GLY A O 1
ATOM 1304 N N . ARG A 1 177 ? -19.524 -6.423 26.197 1.00 84.69 177 ARG A N 1
ATOM 1305 C CA . ARG A 1 177 ? -20.286 -5.435 25.412 1.00 84.69 177 ARG A CA 1
ATOM 1306 C C . ARG A 1 177 ? -21.150 -6.124 24.363 1.00 84.69 177 ARG A C 1
ATOM 1308 O O . ARG A 1 177 ? -20.773 -7.172 23.840 1.00 84.69 177 ARG A O 1
ATOM 1315 N N . THR A 1 178 ? -22.288 -5.513 24.043 1.00 91.31 178 THR A N 1
ATOM 1316 C CA . THR A 1 178 ? -23.192 -5.997 22.993 1.00 91.31 178 THR A CA 1
ATOM 1317 C C . THR A 1 178 ? -22.831 -5.358 21.658 1.00 91.31 178 THR A C 1
ATOM 1319 O O . THR A 1 178 ? -22.538 -4.165 21.586 1.00 91.31 178 THR A O 1
ATOM 1322 N N . TYR A 1 179 ? -22.874 -6.147 20.590 1.00 91.12 179 TYR A N 1
ATOM 1323 C CA . TYR A 1 179 ? -22.620 -5.707 19.225 1.00 91.12 179 TYR A CA 1
ATOM 1324 C C . TYR A 1 179 ? -23.707 -6.216 18.284 1.00 91.12 179 TYR A C 1
ATOM 1326 O O . TYR A 1 179 ? -24.163 -7.349 18.406 1.00 91.12 179 TYR A O 1
ATOM 1334 N N . GLN A 1 180 ? -24.107 -5.385 17.329 1.00 91.81 180 GLN A N 1
ATOM 1335 C CA . GLN A 1 180 ? -25.035 -5.706 16.256 1.00 91.81 180 GLN A CA 1
ATOM 1336 C C . GLN A 1 180 ? -24.270 -5.926 14.952 1.00 91.81 180 GLN A C 1
ATOM 1338 O O . GLN A 1 180 ? -23.473 -5.085 14.539 1.00 91.81 180 GLN A O 1
ATOM 1343 N N . CYS A 1 181 ? -24.554 -7.039 14.290 1.00 90.75 181 CYS A N 1
ATOM 1344 C CA . CYS A 1 181 ? -24.036 -7.371 12.976 1.00 90.75 181 CYS A CA 1
ATOM 1345 C C . CYS A 1 181 ? -24.598 -6.393 11.932 1.00 90.75 181 CYS A C 1
ATOM 1347 O O . CYS A 1 181 ? -25.814 -6.212 11.834 1.00 90.75 181 CYS A O 1
ATOM 1349 N N . LEU A 1 182 ? -23.729 -5.749 11.161 1.00 80.12 182 LEU A N 1
ATOM 1350 C CA . LEU A 1 182 ? -24.096 -4.795 10.111 1.00 80.12 182 LEU A CA 1
ATOM 1351 C C . LEU A 1 182 ? -24.214 -5.458 8.735 1.00 80.12 182 LEU A C 1
ATOM 1353 O O . LEU A 1 182 ? -24.981 -4.998 7.894 1.00 80.12 182 LEU A O 1
ATOM 1357 N N . GLN A 1 183 ? -23.459 -6.533 8.510 1.00 79.00 183 GLN A N 1
ATOM 1358 C CA . GLN A 1 183 ? -23.369 -7.242 7.233 1.00 79.00 183 GLN A CA 1
ATOM 1359 C C . GLN A 1 183 ? -23.357 -8.745 7.489 1.00 79.00 183 GLN A C 1
ATOM 1361 O O . GLN A 1 183 ? -22.603 -9.200 8.343 1.00 79.00 183 GLN A O 1
ATOM 1366 N N . ALA A 1 184 ? -24.165 -9.519 6.760 1.00 79.81 184 ALA A N 1
ATOM 1367 C CA . ALA A 1 184 ? -24.208 -10.966 6.945 1.00 79.81 184 ALA A CA 1
ATOM 1368 C C . ALA A 1 184 ? -22.860 -11.602 6.569 1.00 79.81 184 ALA A C 1
ATOM 1370 O O . ALA A 1 184 ? -22.320 -11.321 5.499 1.00 79.81 184 ALA A O 1
ATOM 1371 N N . HIS A 1 185 ? -22.314 -12.445 7.443 1.00 79.25 185 HIS A N 1
ATOM 1372 C CA . HIS A 1 185 ? -21.004 -13.065 7.251 1.00 79.25 185 HIS A CA 1
ATOM 1373 C C . HIS A 1 185 ? -20.828 -14.320 8.114 1.00 79.25 185 HIS A C 1
ATOM 1375 O O . HIS A 1 185 ? -21.614 -14.576 9.019 1.00 79.25 185 HIS A O 1
ATOM 1381 N N . THR A 1 186 ? -19.771 -15.095 7.864 1.00 82.81 186 THR A N 1
ATOM 1382 C CA . THR A 1 186 ? -19.282 -16.114 8.810 1.00 82.81 186 THR A CA 1
ATOM 1383 C C . THR A 1 186 ? -18.059 -15.559 9.524 1.00 82.81 186 THR A C 1
ATOM 1385 O O . THR A 1 186 ? -17.113 -15.139 8.862 1.00 82.81 186 THR A O 1
ATOM 1388 N N . ALA A 1 187 ? -18.093 -15.490 10.855 1.00 78.00 187 ALA A N 1
ATOM 1389 C CA . ALA A 1 187 ? -17.014 -14.918 11.652 1.00 78.00 187 ALA A CA 1
ATOM 1390 C C . ALA A 1 187 ? -15.739 -15.758 11.526 1.00 78.00 187 ALA A C 1
ATOM 1392 O O . ALA A 1 187 ? -15.788 -16.982 11.608 1.00 78.00 187 ALA A O 1
ATOM 1393 N N . LEU A 1 188 ? -14.588 -15.112 11.360 1.00 67.44 188 LEU A N 1
ATOM 1394 C CA . LEU A 1 188 ? -13.279 -15.766 11.370 1.00 67.44 188 LEU A CA 1
ATOM 1395 C C . LEU A 1 188 ? -12.519 -15.396 12.653 1.00 67.44 188 LEU A C 1
ATOM 1397 O O . LEU A 1 188 ? -12.831 -14.377 13.273 1.00 67.44 188 LEU A O 1
ATOM 1401 N N . PRO A 1 189 ? -11.517 -16.186 13.073 1.00 66.06 189 PRO A N 1
ATOM 1402 C CA . PRO A 1 189 ? -10.569 -15.738 14.093 1.00 66.06 189 PRO A CA 1
ATOM 1403 C C . PRO A 1 189 ? -9.965 -14.377 13.703 1.00 66.06 189 PRO A C 1
ATOM 1405 O O . PRO A 1 189 ? -9.567 -14.198 12.549 1.00 66.06 189 PRO A O 1
ATOM 1408 N N . GLY A 1 190 ? -9.933 -13.412 14.627 1.00 67.00 190 GLY A N 1
ATOM 1409 C CA . GLY A 1 190 ? -9.534 -12.030 14.329 1.00 67.00 190 GLY A CA 1
ATOM 1410 C C . GLY A 1 190 ? -10.681 -11.107 13.883 1.00 67.00 190 GLY A C 1
ATOM 1411 O O . GLY A 1 190 ? -10.442 -9.930 13.619 1.00 67.00 190 GLY A O 1
ATOM 1412 N N . TRP A 1 191 ? -11.917 -11.612 13.757 1.00 79.69 191 TRP A N 1
ATOM 1413 C CA . TRP A 1 191 ? -13.121 -10.817 13.445 1.00 79.69 191 TRP A CA 1
ATOM 1414 C C . TRP A 1 191 ? -13.963 -10.529 14.688 1.00 79.69 191 TRP A C 1
ATOM 1416 O O . TRP A 1 191 ? -15.197 -10.446 14.620 1.00 79.69 191 TRP A O 1
ATOM 1426 N N . GLU A 1 192 ? -13.313 -10.418 15.841 1.00 87.62 192 GLU A N 1
ATOM 1427 C CA . GLU A 1 192 ? -13.993 -10.051 17.070 1.00 87.62 192 GLU A CA 1
ATOM 1428 C C . GLU A 1 192 ? -14.654 -8.675 16.885 1.00 87.62 192 GLU A C 1
ATOM 1430 O O . GLU A 1 192 ? -14.077 -7.795 16.236 1.00 87.62 192 GLU A O 1
ATOM 1435 N N . PRO A 1 193 ? -15.844 -8.437 17.460 1.00 89.31 193 PRO A N 1
ATOM 1436 C CA . PRO A 1 193 ? -16.605 -7.220 17.208 1.00 89.31 193 PRO A CA 1
ATOM 1437 C C . PRO A 1 193 ? -15.865 -5.874 17.326 1.00 89.31 193 PRO A C 1
ATOM 1439 O O . PRO A 1 193 ? -16.115 -5.012 16.483 1.00 89.31 193 PRO A O 1
ATOM 1442 N N . PRO A 1 194 ? -14.948 -5.647 18.291 1.00 80.00 194 PRO A N 1
ATOM 1443 C CA . PRO A 1 194 ? -14.191 -4.393 18.342 1.00 80.00 194 PRO A CA 1
ATOM 1444 C C . PRO A 1 194 ? -13.169 -4.218 17.205 1.00 80.00 194 PRO A C 1
ATOM 1446 O O . PRO A 1 194 ? -12.792 -3.085 16.919 1.00 80.00 194 PRO A O 1
ATOM 1449 N N . ASN A 1 195 ? -12.730 -5.299 16.558 1.00 73.00 195 ASN A N 1
ATOM 1450 C CA . ASN A 1 195 ? -11.645 -5.280 15.572 1.00 73.00 195 ASN A CA 1
ATOM 1451 C C . ASN A 1 195 ? -12.138 -5.000 14.144 1.00 73.00 195 ASN A C 1
ATOM 1453 O O . ASN A 1 195 ? -11.352 -4.595 13.292 1.00 73.00 195 ASN A O 1
ATOM 1457 N N . VAL A 1 196 ? -13.432 -5.212 13.870 1.00 75.81 196 VAL A N 1
ATOM 1458 C CA . VAL A 1 196 ? -14.022 -5.092 12.524 1.00 75.81 196 VAL A CA 1
ATOM 1459 C C . VAL A 1 196 ? -15.310 -4.243 12.541 1.00 75.81 196 VAL A C 1
ATOM 1461 O O . VAL A 1 196 ? -16.412 -4.763 12.336 1.00 75.81 196 VAL A O 1
ATOM 1464 N N . PRO A 1 197 ? -15.205 -2.912 12.752 1.00 79.00 197 PRO A N 1
ATOM 1465 C CA . PRO A 1 197 ? -16.357 -2.007 12.880 1.00 79.00 197 PRO A CA 1
ATOM 1466 C C . PRO A 1 197 ? -17.232 -1.911 11.615 1.00 79.00 197 PRO A C 1
ATOM 1468 O O . PRO A 1 197 ? -18.365 -1.439 11.672 1.00 79.00 197 PRO A O 1
ATOM 1471 N N . ALA A 1 198 ? -16.735 -2.384 10.468 1.00 72.88 198 ALA A N 1
ATOM 1472 C CA . ALA A 1 198 ? -17.524 -2.523 9.245 1.00 72.88 198 ALA A CA 1
ATOM 1473 C C . ALA A 1 198 ? -18.553 -3.673 9.314 1.00 72.88 198 ALA A C 1
ATOM 1475 O O . ALA A 1 198 ? -19.590 -3.611 8.652 1.00 72.88 198 ALA A O 1
ATOM 1476 N N . LEU A 1 199 ? -18.285 -4.714 10.113 1.00 82.56 199 LEU A N 1
ATOM 1477 C CA . LEU A 1 199 ? -19.172 -5.871 10.289 1.00 82.56 199 LEU A CA 1
ATOM 1478 C C . LEU A 1 199 ? -19.983 -5.795 11.585 1.00 82.56 199 LEU A C 1
ATOM 1480 O O . LEU A 1 199 ? -21.052 -6.402 11.657 1.00 82.56 199 LEU A O 1
ATOM 1484 N N . TRP A 1 200 ? -19.507 -5.049 12.586 1.00 91.44 200 TRP A N 1
ATOM 1485 C CA . TRP A 1 200 ? -20.130 -4.947 13.905 1.00 91.44 200 TRP A CA 1
ATOM 1486 C C . TRP A 1 200 ? -20.246 -3.507 14.390 1.00 91.44 200 TRP A C 1
ATOM 1488 O O . TRP A 1 200 ? -19.315 -2.716 14.290 1.00 91.44 200 TRP A O 1
ATOM 1498 N N . ARG A 1 201 ? -21.377 -3.191 15.017 1.00 93.12 201 ARG A N 1
ATOM 1499 C CA . ARG A 1 201 ? -21.617 -1.922 15.713 1.00 93.12 201 ARG A CA 1
ATOM 1500 C C . ARG A 1 201 ? -21.916 -2.182 17.180 1.00 93.12 201 ARG A C 1
ATOM 1502 O O . ARG A 1 201 ? -22.791 -2.987 17.466 1.00 93.12 201 ARG A O 1
ATOM 1509 N N . ALA A 1 202 ? -21.240 -1.495 18.099 1.00 90.06 202 ALA A N 1
ATOM 1510 C CA . ALA A 1 202 ? -21.581 -1.557 19.523 1.00 90.06 202 ALA A CA 1
ATOM 1511 C C . ALA A 1 202 ? -23.009 -1.029 19.772 1.00 90.06 202 ALA A C 1
ATOM 1513 O O . ALA A 1 202 ? -23.417 -0.055 19.133 1.00 90.06 202 ALA A O 1
ATOM 1514 N N . VAL A 1 203 ? -23.748 -1.677 20.676 1.00 86.38 203 VAL A N 1
ATOM 1515 C CA . VAL A 1 203 ? -25.137 -1.344 21.051 1.00 86.38 203 VAL A CA 1
ATOM 1516 C C . VAL A 1 203 ? -25.247 -1.070 22.539 1.00 86.38 203 VAL A C 1
ATOM 1518 O O . VAL A 1 203 ? -24.523 -1.746 23.305 1.00 86.38 203 VAL A O 1
#

Secondary structure (DSSP, 8-state):
-TTTTSS---GGGGT-TT--EEETT--STTTT-GGGGGGG-GGGSPPEEE-S-EEEEEE-SS---EEEEEEEETTEEEEEEE-TTPPPPSEEEEEE--PPSEEEEEEEEEEESSSSEEEEEEEEEEES--S-------S-----------SPPP-TTEEP-TT-EE-TT-EEEETTEEEEESS-EE--TT--TTT-TTTEEE-

Radius of gyration: 20.07 Å; chains: 1; bounding box: 47×46×54 Å

Sequence (203 aa):
MCATGRVANCGPIQYEPQSVEGPKGQRNCNAGLAQFAVLNDSARFPATSSGSTVTFNWRLTVNHRTSTWEYWVGSRLLASFNQNNQQPPMTLSHTVSGIPSGRQTVLAIWNIADTPMAFYACVDLQVGGGGNPNPTTPPPNPTTPPPNPTTPPPSQGGTWAAGTAYAVGARVTYGGRTYQCLQAHTALPGWEPPNVPALWRAV